Protein AF-A0A2V9BT88-F1 (afdb_monomer)

Mean predicted aligned error: 8.94 Å

Nearest PDB structures (foldseek):
  1gq9-assembly1_B  TM=9.069E-01  e=1.037E-22  Escherichia coli
  3k8e-assembly2_A  TM=8.959E-01  e=3.268E-21  Escherichia coli K-12
  3k8e-assembly1_D  TM=8.978E-01  e=1.893E-20  Escherichia coli K-12
  1vh1-assembly1_C  TM=8.653E-01  e=1.701E-19  Escherichia coli
  1ezi-assembly1_A  TM=5.666E-01  e=3.357E-06  Neisseria meningitidis

Radius of gyration: 17.95 Å; Cα contacts (8 Å, |Δi|>4): 328; chains: 1; bounding box: 45×37×47 Å

Structure (mmCIF, N/CA/C/O backbone):
data_AF-A0A2V9BT88-F1
#
_entry.id   AF-A0A2V9BT88-F1
#
loop_
_atom_site.group_PDB
_atom_site.id
_atom_site.type_symbol
_atom_site.label_atom_id
_atom_site.label_alt_id
_atom_site.label_comp_id
_atom_site.label_asym_id
_atom_site.label_entity_id
_atom_site.label_seq_id
_atom_site.pdbx_PDB_ins_code
_atom_site.Cartn_x
_atom_site.Cartn_y
_atom_site.Cartn_z
_atom_site.occupancy
_atom_site.B_iso_or_equiv
_atom_site.auth_seq_id
_atom_site.auth_comp_id
_atom_site.auth_asym_id
_atom_site.auth_atom_id
_atom_site.pdbx_PDB_model_num
ATOM 1 N N . MET A 1 1 ? -20.953 12.739 -2.754 1.00 62.66 1 MET A N 1
ATOM 2 C CA . MET A 1 1 ? -20.296 11.411 -2.709 1.00 62.66 1 MET A CA 1
ATOM 3 C C . MET A 1 1 ? -19.848 11.142 -1.277 1.00 62.66 1 MET A C 1
ATOM 5 O O . MET A 1 1 ? -19.347 12.076 -0.665 1.00 62.66 1 MET A O 1
ATOM 9 N N . LYS A 1 2 ? -20.073 9.941 -0.720 1.00 80.31 2 LYS A N 1
ATOM 10 C CA . LYS A 1 2 ? -19.556 9.558 0.609 1.00 80.31 2 LYS A CA 1
ATOM 11 C C . LYS A 1 2 ? -18.249 8.781 0.428 1.00 80.31 2 LYS A C 1
ATOM 13 O O . LYS A 1 2 ? -18.265 7.753 -0.237 1.00 80.31 2 LYS A O 1
ATOM 18 N N . VAL A 1 3 ? -17.155 9.255 1.015 1.00 80.62 3 VAL A N 1
ATOM 19 C CA . VAL A 1 3 ? -15.835 8.608 0.993 1.00 80.62 3 VAL A CA 1
ATOM 20 C C . VAL A 1 3 ? -15.530 8.054 2.381 1.00 80.62 3 VAL A C 1
ATOM 22 O O . VAL A 1 3 ? -15.622 8.771 3.381 1.00 80.62 3 VAL A O 1
ATOM 25 N N . VAL A 1 4 ? -15.165 6.776 2.445 1.00 85.25 4 VAL A N 1
ATOM 26 C CA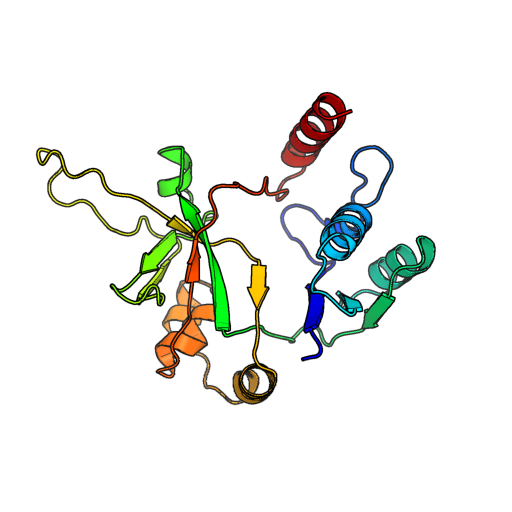 . VAL A 1 4 ? -14.770 6.093 3.681 1.00 85.25 4 VAL A CA 1
ATOM 27 C C . VAL A 1 4 ? -13.322 5.647 3.540 1.00 85.25 4 VAL A C 1
ATOM 29 O O . VAL A 1 4 ? -12.981 4.979 2.570 1.00 85.25 4 VAL A O 1
ATOM 32 N N . VAL A 1 5 ? -12.479 6.002 4.507 1.00 84.88 5 VAL A N 1
ATOM 33 C CA . VAL A 1 5 ? -11.114 5.479 4.607 1.00 84.88 5 VAL A CA 1
ATOM 34 C C . VAL A 1 5 ? -11.149 4.246 5.494 1.00 84.88 5 VAL A C 1
ATOM 36 O O . VAL A 1 5 ? -11.564 4.320 6.651 1.00 84.88 5 VAL A O 1
ATOM 39 N N . VAL A 1 6 ? -10.710 3.116 4.952 1.00 84.38 6 VAL A N 1
ATOM 40 C CA . VAL A 1 6 ? -10.548 1.871 5.702 1.00 84.38 6 VAL A CA 1
ATOM 41 C C . VAL A 1 6 ? -9.058 1.653 5.935 1.00 84.38 6 VAL A C 1
ATOM 43 O O . VAL A 1 6 ? -8.289 1.605 4.980 1.00 84.38 6 VAL A O 1
ATOM 46 N N . ILE A 1 7 ? -8.648 1.541 7.196 1.00 85.38 7 ILE A N 1
ATOM 47 C CA . ILE A 1 7 ? -7.265 1.259 7.590 1.00 85.38 7 ILE A CA 1
ATOM 48 C C . ILE A 1 7 ? -7.186 -0.227 7.957 1.00 85.38 7 ILE A C 1
ATOM 50 O O . ILE A 1 7 ? -7.638 -0.594 9.044 1.00 85.38 7 ILE A O 1
ATOM 54 N N . PRO A 1 8 ? -6.657 -1.100 7.086 1.00 82.88 8 PRO A N 1
ATOM 55 C CA . PRO A 1 8 ? -6.451 -2.494 7.443 1.00 82.88 8 PRO A CA 1
ATOM 56 C C . PRO A 1 8 ? -5.314 -2.611 8.466 1.00 82.88 8 PRO A C 1
ATOM 58 O O . PRO A 1 8 ? -4.238 -2.041 8.288 1.00 82.88 8 PRO A O 1
ATOM 61 N N . ALA A 1 9 ? -5.538 -3.371 9.533 1.00 83.25 9 ALA A N 1
ATOM 62 C CA . ALA A 1 9 ? -4.550 -3.635 10.568 1.00 83.25 9 ALA A CA 1
ATOM 63 C C . ALA A 1 9 ? -4.624 -5.107 10.984 1.00 83.25 9 ALA A C 1
ATOM 65 O O . ALA A 1 9 ? -5.583 -5.525 11.624 1.00 83.25 9 ALA A O 1
ATOM 66 N N . ARG A 1 10 ? -3.608 -5.897 10.630 1.00 79.31 10 ARG A N 1
ATOM 67 C CA . ARG A 1 10 ? -3.483 -7.300 11.053 1.00 79.31 10 ARG A CA 1
ATOM 68 C C . ARG A 1 10 ? -2.457 -7.409 12.174 1.00 79.31 10 ARG A C 1
ATOM 70 O O . ARG A 1 10 ? -1.431 -6.726 12.139 1.00 79.31 10 ARG A O 1
ATOM 77 N N . TYR A 1 11 ? -2.721 -8.258 13.164 1.00 79.88 11 TYR A N 1
ATOM 78 C CA . TYR A 1 11 ? -1.777 -8.483 14.267 1.00 79.88 11 TYR A CA 1
ATOM 79 C C . TYR A 1 11 ? -0.596 -9.365 13.845 1.00 79.88 11 TYR A C 1
ATOM 81 O O . TYR A 1 11 ? 0.544 -9.143 14.266 1.00 79.88 11 TYR A O 1
ATOM 89 N N . ALA A 1 12 ? -0.875 -10.363 13.000 1.00 69.12 12 ALA A N 1
ATOM 90 C CA . ALA A 1 12 ? 0.109 -11.306 12.495 1.00 69.12 12 ALA A CA 1
ATOM 91 C C . ALA A 1 12 ? 1.094 -10.597 11.553 1.00 69.12 12 ALA A C 1
ATOM 93 O O . ALA A 1 12 ? 0.780 -10.269 10.411 1.00 69.12 12 ALA A O 1
ATOM 94 N N . SER A 1 13 ? 2.300 -10.361 12.054 1.00 64.75 13 SER A N 1
ATOM 95 C CA . SER A 1 13 ? 3.442 -9.853 11.303 1.00 64.75 13 SER A CA 1
ATOM 96 C C . SER A 1 13 ? 4.649 -10.687 11.710 1.00 64.75 13 SER A C 1
ATOM 98 O O . SER A 1 13 ? 4.962 -10.786 12.894 1.00 64.75 13 SER A O 1
ATOM 100 N N . THR A 1 14 ? 5.295 -11.325 10.735 1.00 62.97 14 THR A N 1
ATOM 101 C CA . THR A 1 14 ? 6.433 -12.227 10.970 1.00 62.97 14 THR A CA 1
ATOM 102 C C . THR A 1 14 ? 7.703 -11.473 11.354 1.00 62.97 14 THR A C 1
ATOM 104 O O . THR A 1 14 ? 8.506 -11.988 12.123 1.00 62.97 14 THR A O 1
ATOM 107 N N . ARG A 1 15 ? 7.872 -10.247 10.843 1.00 73.19 15 ARG A N 1
ATOM 108 C CA . ARG A 1 15 ? 9.068 -9.411 11.049 1.00 73.19 15 ARG A CA 1
ATOM 109 C C . ARG A 1 15 ? 8.949 -8.441 12.224 1.00 73.19 15 ARG A C 1
ATOM 111 O O . ARG A 1 15 ? 9.955 -8.077 12.819 1.00 73.19 15 ARG A O 1
ATOM 118 N N . LEU A 1 16 ? 7.723 -8.049 12.575 1.00 74.06 16 LEU A N 1
ATOM 119 C CA . LEU A 1 16 ? 7.438 -7.186 13.724 1.00 74.06 16 LEU A CA 1
ATOM 120 C C . LEU A 1 16 ? 6.073 -7.558 14.330 1.00 74.06 16 LEU A C 1
ATOM 122 O O . LEU A 1 16 ? 5.058 -6.972 13.936 1.00 74.06 16 LEU A O 1
ATOM 126 N N . PRO A 1 17 ? 6.012 -8.556 15.231 1.00 77.50 17 PRO A N 1
ATOM 127 C CA . PRO A 1 17 ? 4.762 -9.022 15.829 1.00 77.50 17 PRO A CA 1
ATOM 128 C C . PRO A 1 17 ? 3.996 -7.893 16.520 1.00 77.50 17 PRO A C 1
ATOM 130 O O . PRO A 1 17 ? 4.575 -7.097 17.255 1.00 77.50 17 PRO A O 1
ATOM 133 N N . GLY A 1 18 ? 2.685 -7.798 16.277 1.00 82.69 18 GLY A N 1
ATOM 134 C CA . GLY A 1 18 ? 1.868 -6.746 16.882 1.00 82.69 18 GLY A CA 1
ATOM 135 C C . GLY A 1 18 ? 2.208 -5.329 16.405 1.00 82.69 18 GLY A C 1
ATOM 136 O O . GLY A 1 18 ? 1.828 -4.375 17.078 1.00 82.69 18 GLY A O 1
ATOM 137 N N . LYS A 1 19 ? 2.869 -5.175 15.244 1.00 83.75 19 LYS A N 1
ATOM 138 C CA . LYS A 1 19 ? 3.235 -3.892 14.605 1.00 83.75 19 LYS A CA 1
ATOM 139 C C . LYS A 1 19 ? 2.206 -2.759 14.783 1.00 83.75 19 LYS A C 1
ATOM 141 O O . LYS A 1 19 ? 2.622 -1.674 15.184 1.00 83.75 19 LYS A O 1
ATOM 146 N N . PRO A 1 20 ? 0.885 -2.953 14.565 1.00 86.00 20 PRO A N 1
ATOM 147 C CA . PRO A 1 20 ? -0.094 -1.875 14.755 1.00 86.00 20 PRO A CA 1
ATOM 148 C C . PRO A 1 20 ? -0.145 -1.295 16.179 1.00 86.00 20 PRO A C 1
ATOM 150 O O . PRO A 1 20 ? -0.519 -0.136 16.357 1.00 86.00 20 PRO A O 1
ATOM 153 N N . LEU A 1 21 ? 0.221 -2.090 17.185 1.00 90.69 21 LEU A N 1
ATOM 154 C CA . LEU A 1 21 ? 0.216 -1.729 18.603 1.00 90.69 21 LEU A CA 1
ATOM 155 C C . LEU A 1 21 ? 1.578 -1.248 19.114 1.00 90.69 21 LEU A C 1
ATOM 157 O O . LEU A 1 21 ? 1.657 -0.794 20.252 1.00 90.69 21 LEU A O 1
ATOM 161 N N . VAL A 1 22 ? 2.634 -1.325 18.299 1.00 89.44 22 VAL A N 1
ATOM 162 C CA . VAL A 1 22 ? 3.955 -0.803 18.668 1.00 89.44 22 VAL A CA 1
ATOM 163 C C . VAL A 1 22 ? 3.841 0.694 18.936 1.00 89.44 22 VAL A C 1
ATOM 165 O O . VAL A 1 22 ? 3.293 1.443 18.121 1.00 89.44 22 VAL A O 1
ATOM 168 N N . CYS A 1 23 ? 4.341 1.125 20.090 1.00 87.69 23 CYS A N 1
ATOM 169 C CA . CYS A 1 23 ? 4.394 2.534 20.443 1.00 87.69 23 CYS A CA 1
ATOM 170 C C . CYS A 1 23 ? 5.432 3.249 19.578 1.00 87.69 23 CYS A C 1
ATOM 172 O O . CYS A 1 23 ? 6.569 2.810 19.468 1.00 87.69 23 CYS A O 1
ATOM 174 N N . LEU A 1 24 ? 5.020 4.367 18.994 1.00 81.44 24 LEU A N 1
ATOM 175 C CA . LEU A 1 24 ? 5.875 5.327 18.315 1.00 81.44 24 LEU A CA 1
ATOM 176 C C . LEU A 1 24 ? 5.720 6.651 19.057 1.00 81.44 24 LEU A C 1
ATOM 178 O O . LEU A 1 24 ? 4.632 7.237 19.013 1.00 81.44 24 LEU A O 1
ATOM 182 N N . ALA A 1 25 ? 6.754 7.112 19.759 1.00 84.12 25 ALA A N 1
ATOM 183 C CA . ALA A 1 25 ? 6.749 8.359 20.528 1.00 84.12 25 ALA A CA 1
ATOM 184 C C . ALA A 1 25 ? 5.473 8.525 21.391 1.00 84.12 25 ALA A C 1
ATOM 186 O O . ALA A 1 25 ? 4.704 9.476 21.233 1.00 84.12 25 ALA A O 1
ATOM 187 N N . GLY A 1 26 ? 5.178 7.525 22.228 1.00 86.25 26 GLY A N 1
ATOM 188 C CA . GLY A 1 26 ? 4.072 7.554 23.197 1.00 86.25 26 GLY A CA 1
ATOM 189 C C . GLY A 1 26 ? 2.664 7.249 22.661 1.00 86.25 26 GLY A C 1
ATOM 190 O O . GLY A 1 26 ? 1.725 7.216 23.451 1.00 86.25 26 GLY A O 1
ATOM 191 N N . LYS A 1 27 ? 2.488 6.992 21.356 1.00 91.25 27 LYS A N 1
ATOM 192 C CA . LYS A 1 27 ? 1.200 6.564 20.772 1.00 91.25 27 LYS A CA 1
ATOM 193 C C . LYS A 1 27 ? 1.351 5.251 20.003 1.00 91.25 27 LYS A C 1
ATOM 195 O O . LYS A 1 27 ? 2.341 5.118 19.283 1.00 91.25 27 LYS A O 1
ATOM 200 N N . PRO A 1 28 ? 0.380 4.320 20.052 1.00 92.81 28 PRO A N 1
ATOM 201 C CA . PRO A 1 28 ? 0.372 3.162 19.164 1.00 92.81 28 PRO A CA 1
ATOM 202 C C . PRO A 1 28 ? 0.442 3.588 17.693 1.00 92.81 28 PRO A C 1
ATOM 204 O O . PRO A 1 28 ? -0.191 4.570 17.291 1.00 92.81 28 PRO A O 1
ATOM 207 N N . MET A 1 29 ? 1.167 2.834 16.866 1.00 89.88 29 MET A N 1
ATOM 208 C CA . MET A 1 29 ? 1.302 3.103 15.432 1.00 89.88 29 MET A CA 1
ATOM 209 C C . MET A 1 29 ? -0.062 3.297 14.757 1.00 89.88 29 MET A C 1
ATOM 211 O O . MET A 1 29 ? -0.250 4.259 14.010 1.00 89.88 29 MET A O 1
ATOM 215 N N . ILE A 1 30 ? -1.041 2.440 15.069 1.00 90.50 30 ILE A N 1
ATOM 216 C CA . ILE A 1 30 ? -2.389 2.520 14.496 1.00 90.50 30 ILE A CA 1
ATOM 217 C C . ILE A 1 30 ? -3.106 3.832 14.836 1.00 90.50 30 ILE A C 1
ATOM 219 O O . ILE A 1 30 ? -3.835 4.359 13.996 1.00 90.50 30 ILE A O 1
ATOM 223 N N . GLN A 1 31 ? -2.850 4.413 16.014 1.00 94.12 31 GLN A N 1
ATOM 224 C CA . GLN A 1 31 ? -3.402 5.715 16.389 1.00 94.12 31 GLN A CA 1
ATOM 225 C C . GLN A 1 31 ? -2.852 6.817 15.485 1.00 94.12 31 GLN A C 1
ATOM 227 O O . GLN A 1 31 ? -3.613 7.644 14.987 1.00 94.12 31 GLN A O 1
ATOM 232 N N . ARG A 1 32 ? -1.543 6.811 15.211 1.00 91.00 32 ARG A N 1
ATOM 233 C CA . ARG A 1 32 ? -0.922 7.811 14.328 1.00 91.00 32 ARG A CA 1
ATOM 234 C C . ARG A 1 32 ? -1.469 7.727 12.906 1.00 91.00 32 ARG A C 1
ATOM 236 O O . ARG A 1 32 ? -1.746 8.762 12.303 1.00 91.00 32 ARG A O 1
ATOM 243 N N . VAL A 1 33 ? -1.657 6.513 12.385 1.00 88.75 33 VAL A N 1
ATOM 244 C CA . VAL A 1 33 ? -2.265 6.299 11.061 1.00 88.75 33 VAL A CA 1
ATOM 245 C C . VAL A 1 33 ? -3.710 6.805 11.047 1.00 88.75 33 VAL A C 1
ATOM 247 O O . VAL A 1 33 ? -4.094 7.524 10.126 1.00 88.75 33 VAL A O 1
ATOM 250 N N . TYR A 1 34 ? -4.490 6.501 12.088 1.00 91.56 34 TYR A N 1
ATOM 251 C CA . TYR A 1 34 ? -5.873 6.958 12.221 1.00 91.56 34 TYR A CA 1
ATOM 252 C C . TYR A 1 34 ? -5.985 8.488 12.277 1.00 91.56 34 TYR A C 1
ATOM 254 O O . TYR A 1 34 ? -6.761 9.082 11.526 1.00 91.56 34 TYR A O 1
ATOM 262 N N . GLU A 1 35 ? -5.179 9.141 13.118 1.00 91.56 35 GLU A N 1
ATOM 263 C CA . GLU A 1 35 ? -5.138 10.603 13.244 1.00 91.56 35 GLU A CA 1
ATOM 264 C C . GLU A 1 35 ? -4.758 11.265 11.914 1.00 91.56 35 GLU A C 1
ATOM 266 O O . GLU A 1 35 ? -5.396 12.233 11.505 1.00 91.56 35 GLU A O 1
ATOM 271 N N . ARG A 1 36 ? -3.780 10.712 11.183 1.00 88.56 36 ARG A N 1
ATOM 272 C CA . ARG A 1 36 ? -3.394 11.222 9.857 1.00 88.56 36 ARG A CA 1
ATOM 273 C C . ARG A 1 36 ? -4.494 11.035 8.817 1.00 88.56 36 ARG A C 1
ATOM 275 O O . ARG A 1 36 ? -4.770 11.971 8.073 1.00 88.56 36 ARG A O 1
ATOM 282 N N . ALA A 1 37 ? -5.159 9.882 8.792 1.00 87.38 37 ALA A N 1
ATOM 283 C CA . ALA A 1 37 ? -6.290 9.640 7.897 1.00 87.38 37 ALA A CA 1
ATOM 284 C C . ALA A 1 37 ? -7.456 10.609 8.160 1.00 87.38 37 ALA A C 1
ATOM 286 O O . ALA A 1 37 ? -8.109 11.059 7.221 1.00 87.38 37 ALA A O 1
ATOM 287 N N . LYS A 1 38 ? -7.688 10.991 9.423 1.00 89.81 38 LYS A N 1
ATOM 288 C CA . LYS A 1 38 ? -8.714 11.973 9.811 1.00 89.81 38 LYS A CA 1
ATOM 289 C C . LYS A 1 38 ? -8.442 13.395 9.313 1.00 89.81 38 LYS A C 1
ATOM 291 O O . LYS A 1 38 ? -9.391 14.171 9.241 1.00 89.81 38 LYS A O 1
ATOM 296 N N . LEU A 1 39 ? -7.203 13.730 8.945 1.00 88.50 39 LEU A N 1
ATOM 297 C CA . LEU A 1 39 ? -6.869 15.027 8.340 1.00 88.50 39 LEU A CA 1
ATOM 298 C C . LEU A 1 39 ? -7.303 15.128 6.869 1.00 88.50 39 LEU A C 1
ATOM 300 O O . LEU A 1 39 ? -7.301 16.222 6.305 1.00 88.50 39 LEU A O 1
ATOM 304 N N . ALA A 1 40 ? -7.676 14.015 6.227 1.00 85.69 40 ALA A N 1
ATOM 305 C CA . ALA A 1 40 ? -8.146 14.030 4.849 1.00 85.69 40 ALA A CA 1
ATOM 306 C C . ALA A 1 40 ? -9.505 14.746 4.750 1.00 85.69 40 ALA A C 1
ATOM 308 O O . ALA A 1 40 ? -10.540 14.203 5.129 1.00 85.69 40 ALA A O 1
ATOM 309 N N . THR A 1 41 ? -9.515 15.948 4.171 1.00 83.88 41 THR A N 1
ATOM 310 C CA . THR A 1 41 ? -10.700 16.830 4.094 1.00 83.88 41 THR A CA 1
ATOM 311 C C . THR A 1 41 ? -11.882 16.231 3.330 1.00 83.88 41 THR A C 1
ATOM 313 O O . THR A 1 41 ? -13.023 16.636 3.533 1.00 83.88 41 THR A O 1
ATOM 316 N N . ARG A 1 42 ? -11.626 15.254 2.454 1.00 84.94 42 ARG A N 1
ATOM 317 C CA . ARG A 1 42 ? -12.652 14.563 1.661 1.00 84.94 42 ARG A CA 1
ATOM 318 C C . ARG A 1 42 ? -13.179 13.284 2.314 1.00 84.94 42 ARG A C 1
ATOM 320 O O . ARG A 1 42 ? -14.157 12.735 1.818 1.00 84.94 42 ARG A O 1
ATOM 327 N N . ALA A 1 43 ? -12.558 12.796 3.390 1.00 84.00 43 ALA A N 1
ATOM 328 C CA . ALA A 1 43 ? -12.995 11.585 4.075 1.00 84.00 43 ALA A CA 1
ATOM 329 C C . ALA A 1 43 ? -14.165 11.894 5.018 1.00 84.00 43 ALA A C 1
ATOM 331 O O . ALA A 1 43 ? -14.039 12.674 5.958 1.00 84.00 43 ALA A O 1
ATOM 332 N N . ASN A 1 44 ? -15.310 11.243 4.809 1.00 89.19 44 ASN A N 1
ATOM 333 C CA . ASN A 1 44 ? -16.471 11.400 5.690 1.00 89.19 44 ASN A CA 1
ATOM 334 C C . ASN A 1 44 ? -16.377 10.511 6.935 1.00 89.19 44 ASN A C 1
ATOM 336 O O . ASN A 1 44 ? -17.001 10.798 7.953 1.00 89.19 44 ASN A O 1
ATOM 340 N N . ARG A 1 45 ? -15.632 9.407 6.842 1.00 90.06 45 ARG A N 1
ATOM 341 C CA . ARG A 1 45 ? -15.492 8.406 7.901 1.00 90.06 45 ARG A CA 1
ATOM 342 C C . ARG A 1 45 ? -14.150 7.701 7.766 1.00 90.06 45 ARG A C 1
ATOM 344 O O . ARG A 1 45 ? -13.707 7.438 6.651 1.00 90.06 45 ARG A O 1
ATOM 351 N N . VAL A 1 46 ? -13.534 7.388 8.899 1.00 90.88 46 VAL A N 1
ATOM 352 C CA . VAL A 1 46 ? -12.305 6.595 8.987 1.00 90.88 46 VAL A CA 1
ATOM 353 C C . VAL A 1 46 ? -12.611 5.410 9.887 1.00 90.88 46 VAL A C 1
ATOM 355 O O . VAL A 1 46 ? -13.147 5.606 10.973 1.00 90.88 46 VAL A O 1
ATOM 358 N N . VAL A 1 47 ? -12.309 4.198 9.435 1.00 91.50 47 VAL A N 1
ATOM 359 C CA . VAL A 1 47 ? -12.544 2.966 10.191 1.00 91.50 47 VAL A CA 1
ATOM 360 C C . VAL A 1 47 ? -11.322 2.062 10.106 1.00 91.50 47 VAL A C 1
ATOM 362 O O . VAL A 1 47 ? -10.764 1.867 9.030 1.00 91.50 47 VAL A O 1
ATOM 365 N N . VAL A 1 48 ? -10.903 1.497 11.234 1.00 89.31 48 VAL A N 1
ATOM 366 C CA . VAL A 1 48 ? -9.881 0.447 11.272 1.00 89.31 48 VAL A CA 1
ATOM 367 C C . VAL A 1 48 ? -10.554 -0.906 11.061 1.00 89.31 48 VAL A C 1
ATOM 369 O O . VAL A 1 48 ? -11.484 -1.262 11.782 1.00 89.31 48 VAL A O 1
ATOM 372 N N . ALA A 1 49 ? -10.087 -1.657 10.073 1.00 87.00 49 ALA A N 1
ATOM 373 C CA . ALA A 1 49 ? -10.502 -3.025 9.790 1.00 87.00 49 ALA A CA 1
ATOM 374 C C . ALA A 1 49 ? -9.431 -3.983 10.322 1.00 87.00 49 ALA A C 1
ATOM 376 O O . ALA A 1 49 ? -8.283 -3.916 9.885 1.00 87.00 49 ALA A O 1
ATOM 377 N N . THR A 1 50 ? -9.775 -4.843 11.278 1.00 85.12 50 THR A N 1
ATOM 378 C CA . THR A 1 50 ? -8.803 -5.741 11.919 1.00 85.12 50 THR A CA 1
ATOM 379 C C . THR A 1 50 ? -9.402 -7.101 12.236 1.00 85.12 50 THR A C 1
ATOM 381 O O . THR A 1 50 ? -10.597 -7.212 12.480 1.00 85.12 50 THR A O 1
ATOM 384 N N . ASP A 1 51 ? -8.576 -8.138 12.242 1.00 80.81 51 ASP A N 1
ATOM 385 C CA . ASP A 1 51 ? -8.928 -9.489 12.680 1.00 80.81 51 ASP A CA 1
ATOM 386 C C . ASP A 1 51 ? -8.587 -9.754 14.160 1.00 80.81 51 ASP A C 1
ATOM 388 O O . ASP A 1 51 ? -8.803 -10.864 14.641 1.00 80.81 51 ASP A O 1
ATOM 392 N N . ASP A 1 52 ? -8.098 -8.749 14.900 1.00 88.75 52 ASP A N 1
ATOM 393 C CA . ASP A 1 52 ? -7.608 -8.907 16.273 1.00 88.75 52 ASP A CA 1
ATOM 394 C C . ASP A 1 52 ? -8.288 -7.956 17.274 1.00 88.75 52 ASP A C 1
ATOM 396 O O . ASP A 1 52 ? -8.259 -6.727 17.141 1.00 88.75 52 ASP A O 1
ATOM 400 N N . GLU A 1 53 ? -8.852 -8.520 18.346 1.00 91.12 53 GLU A N 1
ATOM 401 C CA . GLU A 1 53 ? -9.552 -7.753 19.383 1.00 91.12 53 GLU A CA 1
ATOM 402 C C . GLU A 1 53 ? -8.662 -6.743 20.116 1.00 91.12 53 GLU A C 1
ATOM 404 O O . GLU A 1 53 ? -9.154 -5.718 20.592 1.00 91.12 53 GLU A O 1
ATOM 409 N N . ARG A 1 54 ? -7.352 -6.995 20.231 1.00 93.81 54 ARG A N 1
ATOM 410 C CA . ARG A 1 54 ? -6.428 -6.072 20.909 1.00 93.81 54 ARG A CA 1
ATOM 411 C C . ARG A 1 54 ? -6.298 -4.774 20.123 1.00 93.81 54 ARG A C 1
ATOM 413 O O . ARG A 1 54 ? -6.251 -3.702 20.722 1.00 93.81 54 ARG A O 1
ATOM 420 N N . ILE A 1 55 ? -6.305 -4.863 18.791 1.00 91.88 55 ILE A N 1
ATOM 421 C CA . ILE A 1 55 ? -6.305 -3.695 17.905 1.00 91.88 55 ILE A CA 1
ATOM 422 C C . ILE A 1 55 ? -7.633 -2.945 18.030 1.00 91.88 55 ILE A C 1
ATOM 424 O O . ILE A 1 55 ? -7.614 -1.723 18.165 1.00 91.88 55 ILE A O 1
ATOM 428 N N . VAL A 1 56 ? -8.773 -3.645 18.082 1.00 92.38 56 VAL A N 1
ATOM 429 C CA . VAL A 1 56 ? -10.081 -3.005 18.322 1.00 92.38 56 VAL A CA 1
ATOM 430 C C . VAL A 1 56 ? -10.081 -2.216 19.630 1.00 92.38 56 VAL A C 1
ATOM 432 O O . VAL A 1 56 ? -10.434 -1.036 19.626 1.00 92.38 56 VAL A O 1
ATOM 435 N N . LYS A 1 57 ? -9.642 -2.837 20.731 1.00 95.19 57 LYS A N 1
ATOM 436 C CA . LYS A 1 57 ? -9.583 -2.201 22.056 1.00 95.19 57 LYS A CA 1
ATOM 437 C C . LYS A 1 57 ? -8.672 -0.975 22.054 1.00 95.19 57 LYS A C 1
ATOM 439 O O . LYS A 1 57 ? -9.064 0.067 22.571 1.00 95.19 57 LYS A O 1
ATOM 444 N N . ALA A 1 58 ? -7.496 -1.068 21.431 1.00 95.00 58 ALA A N 1
ATOM 445 C CA . ALA A 1 58 ? -6.582 0.065 21.310 1.00 95.00 58 ALA A CA 1
ATOM 446 C C . ALA A 1 58 ? -7.210 1.227 20.524 1.00 95.00 58 ALA A C 1
ATOM 448 O O . ALA A 1 58 ? -7.127 2.373 20.959 1.00 95.00 58 ALA A O 1
ATOM 449 N N . VAL A 1 59 ? -7.880 0.930 19.403 1.00 95.31 59 VAL A N 1
ATOM 450 C CA . VAL A 1 59 ? -8.539 1.944 18.567 1.00 95.31 59 VAL A CA 1
ATOM 451 C C . VAL A 1 59 ? -9.688 2.630 19.297 1.00 95.31 59 VAL A C 1
ATOM 453 O O . VAL A 1 59 ? -9.774 3.857 19.302 1.00 95.31 59 VAL A O 1
ATOM 456 N N . GLN A 1 60 ? -10.532 1.855 19.973 1.00 94.88 60 GLN A N 1
ATOM 457 C CA . GLN A 1 60 ? -11.619 2.393 20.790 1.00 94.88 60 GLN A CA 1
ATOM 458 C C . GLN A 1 60 ? -11.096 3.212 21.977 1.00 94.88 60 GLN A C 1
ATOM 460 O O . GLN A 1 60 ? -11.696 4.228 22.319 1.00 94.88 60 GLN A O 1
ATOM 465 N N . GLY A 1 61 ? -9.957 2.823 22.558 1.00 95.62 61 GLY A N 1
ATOM 466 C CA . GLY A 1 61 ? -9.325 3.522 23.679 1.00 95.62 61 GLY A CA 1
ATOM 467 C C . GLY A 1 61 ? -8.935 4.972 23.375 1.00 95.62 61 GLY A C 1
ATOM 468 O O . GLY A 1 61 ? -8.990 5.806 24.273 1.00 95.62 61 GLY A O 1
ATOM 469 N N . PHE A 1 62 ? -8.612 5.303 22.119 1.00 94.75 62 PHE A N 1
ATOM 470 C CA . PHE A 1 62 ? -8.380 6.690 21.686 1.00 94.75 62 PHE A CA 1
ATOM 471 C C . PHE A 1 62 ? -9.597 7.340 20.996 1.00 94.75 62 PHE A C 1
ATOM 473 O O . PHE A 1 62 ? -9.470 8.408 20.397 1.00 94.75 62 PHE A O 1
ATOM 480 N N . GLY A 1 63 ? -10.778 6.712 21.056 1.00 94.81 63 GLY A N 1
ATOM 481 C CA . GLY A 1 63 ? -12.016 7.217 20.448 1.00 94.81 63 GLY A CA 1
ATOM 482 C C . GLY A 1 63 ? -12.136 6.980 18.936 1.00 94.81 63 GLY A C 1
ATOM 483 O O . GLY A 1 63 ? -12.960 7.611 18.272 1.00 94.81 63 GLY A O 1
ATOM 484 N N . GLY A 1 64 ? -11.310 6.099 18.365 1.00 93.50 64 GLY A N 1
ATOM 485 C CA . GLY A 1 64 ? -11.382 5.713 16.960 1.00 93.50 64 GLY A CA 1
ATOM 486 C C . GLY A 1 64 ? -12.464 4.668 16.674 1.00 93.50 64 GLY A C 1
ATOM 487 O O . GLY A 1 64 ? -12.884 3.912 17.550 1.00 93.50 64 GLY A O 1
ATOM 488 N N . GLU A 1 65 ? -12.899 4.581 15.416 1.00 94.81 65 GLU A N 1
ATOM 489 C CA . GLU A 1 65 ? -13.804 3.521 14.974 1.00 94.81 65 GLU A CA 1
ATOM 490 C C . GLU A 1 65 ? -13.015 2.298 14.487 1.00 94.81 65 GLU A C 1
ATOM 492 O O . GLU A 1 65 ? -12.191 2.407 13.580 1.00 94.81 65 GLU A O 1
ATOM 497 N N . ALA A 1 66 ? -13.313 1.119 15.040 1.00 91.06 66 ALA A N 1
ATOM 498 C CA . ALA A 1 66 ? -12.792 -0.163 14.569 1.00 91.06 66 ALA A CA 1
ATOM 499 C C . ALA A 1 66 ? -13.912 -1.183 14.324 1.00 91.06 66 ALA A C 1
ATOM 501 O O . ALA A 1 66 ? -14.959 -1.174 14.988 1.00 91.06 66 ALA A O 1
ATOM 502 N N . ARG A 1 67 ? -13.687 -2.072 13.355 1.00 89.00 67 ARG A N 1
ATOM 503 C CA . ARG A 1 67 ? -14.574 -3.183 13.002 1.00 89.00 67 ARG A CA 1
ATOM 504 C C . ARG A 1 67 ? -13.763 -4.462 12.842 1.00 89.00 67 ARG A C 1
ATOM 506 O O . ARG A 1 67 ? -12.721 -4.456 12.187 1.00 89.00 67 ARG A O 1
ATOM 513 N N . MET A 1 68 ? -14.286 -5.543 13.420 1.00 84.56 68 MET A N 1
ATOM 514 C CA . MET A 1 68 ? -13.752 -6.880 13.198 1.00 84.56 68 MET A CA 1
ATOM 515 C C . MET A 1 68 ? -13.987 -7.281 11.743 1.00 84.56 68 MET A C 1
ATOM 517 O O . MET A 1 68 ? -15.107 -7.192 11.236 1.00 84.56 68 MET A O 1
ATOM 521 N N . THR A 1 69 ? -12.934 -7.729 11.081 1.00 70.25 69 THR A N 1
ATOM 522 C CA . THR A 1 69 ? -12.967 -8.289 9.735 1.00 70.25 69 THR A CA 1
ATOM 523 C C . THR A 1 69 ? -12.554 -9.746 9.783 1.00 70.25 69 THR A C 1
ATOM 525 O O . THR A 1 69 ? -11.696 -10.127 10.574 1.00 70.25 69 THR A O 1
ATOM 528 N N . ARG A 1 70 ? -13.128 -10.566 8.899 1.00 58.97 70 ARG A N 1
ATOM 529 C CA . ARG A 1 70 ? -12.576 -11.898 8.628 1.00 58.97 70 ARG A CA 1
ATOM 530 C C . ARG A 1 70 ? -11.137 -11.756 8.117 1.00 58.97 70 ARG A C 1
ATOM 532 O O . ARG A 1 70 ? -10.856 -10.804 7.383 1.00 58.97 70 ARG A O 1
ATOM 539 N N . SER A 1 71 ? -10.256 -12.678 8.499 1.00 52.94 71 SER A N 1
ATOM 540 C CA . SER A 1 71 ? -8.818 -12.660 8.183 1.00 52.94 71 SER A CA 1
ATOM 541 C C . SER A 1 71 ? -8.501 -12.750 6.680 1.00 52.94 71 SER A C 1
ATOM 543 O O . SER A 1 71 ? -7.385 -12.444 6.265 1.00 52.94 71 SER A O 1
ATOM 545 N N . ASP A 1 72 ? -9.486 -13.108 5.854 1.00 53.03 72 ASP A N 1
ATOM 546 C CA . ASP A 1 72 ? -9.403 -13.287 4.402 1.00 53.03 72 ASP A CA 1
ATOM 547 C C . ASP A 1 72 ? -9.950 -12.103 3.579 1.00 53.03 72 ASP A C 1
ATOM 549 O O . ASP A 1 72 ? -10.083 -12.215 2.360 1.00 53.03 72 ASP A O 1
ATOM 553 N N . HIS A 1 73 ? -10.235 -10.948 4.196 1.00 47.09 73 HIS A N 1
ATOM 554 C CA . HIS A 1 73 ? -10.607 -9.745 3.439 1.00 47.09 73 HIS A CA 1
ATOM 555 C C . HIS A 1 73 ? -9.442 -9.270 2.550 1.00 47.09 73 HIS A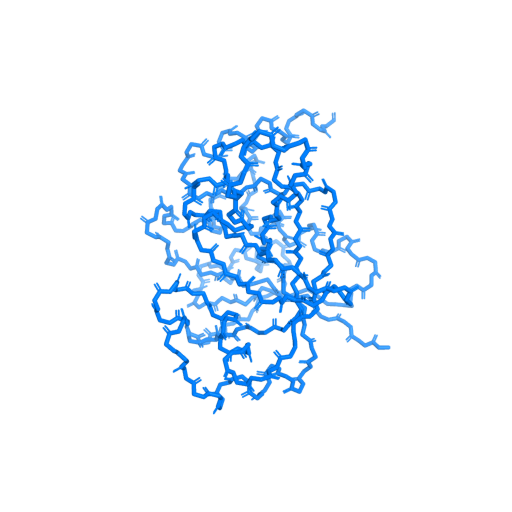 C 1
ATOM 557 O O . HIS A 1 73 ? -8.349 -8.990 3.053 1.00 47.09 73 HIS A O 1
ATOM 563 N N . ARG A 1 74 ? -9.699 -9.141 1.241 1.00 48.91 74 ARG A N 1
ATOM 564 C CA . ARG A 1 74 ? -8.737 -8.736 0.196 1.00 48.91 74 ARG A CA 1
ATOM 565 C C . ARG A 1 74 ? -9.172 -7.447 -0.532 1.00 48.91 74 ARG A C 1
ATOM 567 O O . ARG A 1 74 ? -10.337 -7.060 -0.452 1.00 48.91 74 ARG A O 1
ATOM 574 N N . THR A 1 75 ? -8.238 -6.764 -1.211 1.00 46.28 75 THR A N 1
ATOM 575 C CA . THR A 1 75 ? -8.357 -5.331 -1.595 1.00 46.28 75 THR A CA 1
ATOM 576 C C . THR A 1 75 ? -8.044 -5.001 -3.100 1.00 46.28 75 THR A C 1
ATOM 578 O O . THR A 1 75 ? -6.977 -5.330 -3.607 1.00 46.28 75 THR A O 1
ATOM 581 N N . GLY A 1 76 ? -8.932 -4.296 -3.850 1.00 50.62 76 GLY A N 1
ATOM 582 C CA . GLY A 1 76 ? -8.692 -3.579 -5.154 1.00 50.62 76 GLY A CA 1
ATOM 583 C C . GLY A 1 76 ? -8.482 -2.044 -5.191 1.00 50.62 76 GLY A C 1
ATOM 584 O O . GLY A 1 76 ? -7.817 -1.514 -4.314 1.00 50.62 76 GLY A O 1
ATOM 585 N N . THR A 1 77 ? -8.900 -1.271 -6.205 1.00 58.41 77 THR A N 1
ATOM 586 C CA . THR A 1 77 ? -8.402 -1.309 -7.609 1.00 58.41 77 THR A CA 1
ATOM 587 C C . THR A 1 77 ? -7.553 -0.084 -7.984 1.00 58.41 77 THR A C 1
ATOM 589 O O . THR A 1 77 ? -6.780 -0.180 -8.922 1.00 58.41 77 THR A O 1
ATOM 592 N N . GLU A 1 78 ? -7.615 1.047 -7.274 1.00 61.09 78 GLU A N 1
ATOM 593 C CA . GLU A 1 78 ? -6.678 2.161 -7.489 1.00 61.09 78 GLU A CA 1
ATOM 594 C C . GLU A 1 78 ? -5.491 2.044 -6.534 1.00 61.09 78 GLU A C 1
ATOM 596 O O . GLU A 1 78 ? -5.633 1.537 -5.415 1.00 61.09 78 GLU A O 1
ATOM 601 N N . ARG A 1 79 ? -4.314 2.492 -6.975 1.00 77.81 79 ARG A N 1
ATOM 602 C CA . ARG A 1 79 ? -3.080 2.480 -6.180 1.00 77.81 79 ARG A CA 1
ATOM 603 C C . ARG A 1 79 ? -2.416 3.840 -6.157 1.00 77.81 79 ARG A C 1
ATOM 605 O O . ARG A 1 79 ? -2.681 4.702 -6.991 1.00 77.81 79 ARG A O 1
ATOM 612 N N . VAL A 1 80 ? -1.494 3.995 -5.220 1.00 80.81 80 VAL A N 1
ATOM 613 C CA . VAL A 1 80 ? -0.581 5.131 -5.198 1.00 80.81 80 VAL A CA 1
ATOM 614 C C . VAL A 1 80 ? 0.832 4.641 -5.457 1.00 80.81 80 VAL A C 1
ATOM 616 O O . VAL A 1 80 ? 1.216 3.572 -4.985 1.00 80.81 80 VAL A O 1
ATOM 619 N N . ALA A 1 81 ? 1.612 5.417 -6.200 1.00 83.12 81 ALA A N 1
ATOM 620 C CA . ALA A 1 81 ? 3.030 5.164 -6.376 1.00 83.12 81 ALA A CA 1
ATOM 621 C C . ALA A 1 81 ? 3.859 6.431 -6.156 1.00 83.12 81 ALA A C 1
ATOM 623 O O . ALA A 1 81 ? 3.378 7.548 -6.329 1.00 83.12 81 ALA A O 1
ATOM 624 N N . THR A 1 82 ? 5.116 6.257 -5.770 1.00 87.56 82 THR A N 1
ATOM 625 C CA . THR A 1 82 ? 6.081 7.342 -5.580 1.00 87.56 82 THR A CA 1
ATOM 626 C C . THR A 1 82 ? 7.387 7.004 -6.300 1.00 87.56 82 THR A C 1
ATOM 628 O O . THR A 1 82 ? 7.743 5.824 -6.363 1.00 87.56 82 THR A O 1
ATOM 631 N N . PRO A 1 83 ? 8.109 7.978 -6.882 1.00 89.12 83 PRO A N 1
ATOM 632 C CA . PRO A 1 83 ? 9.417 7.704 -7.458 1.00 89.12 83 PRO A CA 1
ATOM 633 C C . PRO A 1 83 ? 10.395 7.158 -6.414 1.00 89.12 83 PRO A C 1
ATOM 635 O O . PRO A 1 83 ? 10.547 7.717 -5.326 1.00 89.12 83 PRO A O 1
ATOM 638 N N . ILE A 1 84 ? 11.091 6.080 -6.774 1.00 87.81 84 ILE A N 1
ATOM 639 C CA . ILE A 1 84 ? 12.188 5.536 -5.976 1.00 87.81 84 ILE A CA 1
ATOM 640 C C . ILE A 1 84 ? 13.373 6.501 -6.033 1.00 87.81 84 ILE A C 1
ATOM 642 O O . ILE A 1 84 ? 13.757 6.963 -7.106 1.00 87.81 84 ILE A O 1
ATOM 646 N N . LYS A 1 85 ? 13.959 6.798 -4.868 1.00 85.62 85 LYS A N 1
ATOM 647 C CA . LYS A 1 85 ? 15.060 7.767 -4.734 1.00 85.62 85 LYS A CA 1
ATOM 648 C C . LYS A 1 85 ? 16.433 7.119 -4.600 1.00 85.62 85 LYS A C 1
ATOM 650 O O . LYS A 1 85 ? 17.433 7.795 -4.823 1.00 85.62 85 LYS A O 1
ATOM 655 N N . THR A 1 86 ? 16.498 5.839 -4.227 1.00 85.06 86 THR A N 1
ATOM 656 C CA . THR A 1 86 ? 17.767 5.144 -3.990 1.00 85.06 86 THR A CA 1
ATOM 657 C C . THR A 1 86 ? 17.894 3.897 -4.869 1.00 85.06 86 THR A C 1
ATOM 659 O O . THR A 1 86 ? 16.919 3.163 -5.033 1.00 85.06 86 THR A O 1
ATOM 662 N N . PRO A 1 87 ? 19.086 3.600 -5.422 1.00 85.25 87 PRO A N 1
ATOM 663 C CA . PRO A 1 87 ? 19.303 2.364 -6.175 1.00 85.25 87 PRO A CA 1
ATOM 664 C C . PRO A 1 87 ? 19.070 1.088 -5.353 1.00 85.25 87 PRO A C 1
ATOM 666 O O . PRO A 1 87 ? 18.655 0.073 -5.906 1.00 85.25 87 PRO A O 1
ATOM 669 N N . ALA A 1 88 ? 19.306 1.139 -4.037 1.00 87.06 88 ALA A N 1
ATOM 670 C CA . ALA A 1 88 ? 19.074 0.009 -3.139 1.00 87.06 88 ALA A CA 1
ATOM 671 C C . ALA A 1 88 ? 17.594 -0.411 -3.126 1.00 87.06 88 ALA A C 1
ATOM 673 O O . ALA A 1 88 ? 17.291 -1.592 -3.280 1.00 87.06 88 ALA A O 1
ATOM 674 N N . ASP A 1 89 ? 16.678 0.559 -3.055 1.00 87.31 89 ASP A N 1
ATOM 675 C CA . ASP A 1 89 ? 15.233 0.303 -3.063 1.00 87.31 89 ASP A CA 1
ATOM 676 C C . ASP A 1 89 ? 14.743 -0.304 -4.390 1.00 87.31 89 ASP A C 1
ATOM 678 O O . ASP A 1 89 ? 13.749 -1.026 -4.415 1.00 87.31 89 ASP A O 1
ATOM 682 N N . ILE A 1 90 ? 15.428 -0.043 -5.512 1.00 89.94 90 ILE A N 1
ATOM 683 C CA . ILE A 1 90 ? 15.074 -0.640 -6.813 1.00 89.94 90 ILE A CA 1
ATOM 684 C C . ILE A 1 90 ? 15.246 -2.164 -6.750 1.00 89.94 90 ILE A C 1
ATOM 686 O O . ILE A 1 90 ? 14.389 -2.915 -7.229 1.00 89.94 90 ILE A O 1
ATOM 690 N N . MET A 1 91 ? 16.334 -2.613 -6.125 1.00 90.25 91 MET A N 1
ATOM 691 C CA . MET A 1 91 ? 16.707 -4.024 -6.038 1.00 90.25 91 MET A CA 1
ATOM 692 C C . MET A 1 91 ? 16.062 -4.753 -4.854 1.00 90.25 91 MET A C 1
ATOM 694 O O . MET A 1 91 ? 16.046 -5.981 -4.848 1.00 90.25 91 MET A O 1
ATOM 698 N N . ASP A 1 92 ? 15.499 -4.033 -3.881 1.00 90.62 92 ASP A N 1
ATOM 699 C CA . ASP A 1 92 ? 14.843 -4.638 -2.722 1.00 90.62 92 ASP A CA 1
ATOM 700 C C . ASP A 1 92 ? 13.503 -5.308 -3.117 1.00 90.62 92 ASP A C 1
ATOM 702 O O . ASP A 1 92 ? 12.576 -4.621 -3.563 1.00 90.62 92 ASP A O 1
ATOM 706 N N . PRO A 1 93 ? 13.336 -6.635 -2.939 1.00 91.12 93 PRO A N 1
ATOM 707 C CA . PRO A 1 93 ? 12.082 -7.337 -3.235 1.00 91.12 93 PRO A CA 1
ATOM 708 C C . PRO A 1 93 ? 10.930 -6.996 -2.271 1.00 91.12 93 PRO A C 1
ATOM 710 O O . PRO A 1 93 ? 9.777 -7.370 -2.517 1.00 91.12 93 PRO A O 1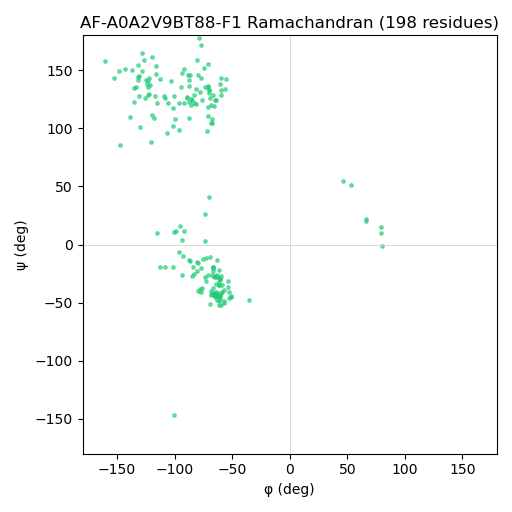
ATOM 713 N N . ASN A 1 94 ? 11.206 -6.306 -1.163 1.00 86.75 94 ASN A N 1
ATOM 714 C CA . ASN A 1 94 ? 10.183 -5.769 -0.265 1.00 86.75 94 ASN A CA 1
ATOM 715 C C . ASN A 1 94 ? 9.584 -4.461 -0.787 1.00 86.75 94 ASN A C 1
ATOM 717 O O . ASN A 1 94 ? 8.450 -4.126 -0.441 1.00 86.75 94 ASN A O 1
ATOM 721 N N . VAL A 1 95 ? 10.311 -3.754 -1.652 1.00 89.69 95 VAL A N 1
ATOM 722 C CA . VAL A 1 95 ? 9.819 -2.579 -2.362 1.00 89.69 95 VAL A CA 1
ATOM 723 C C . VAL A 1 95 ? 9.156 -3.066 -3.643 1.00 89.69 95 VAL A C 1
ATOM 725 O O . VAL A 1 95 ? 9.816 -3.532 -4.568 1.00 89.69 95 VAL A O 1
ATOM 728 N N . VAL A 1 96 ? 7.829 -2.987 -3.705 1.00 94.38 96 VAL A N 1
ATOM 729 C CA . VAL A 1 96 ? 7.080 -3.375 -4.906 1.00 94.38 96 VAL A CA 1
ATOM 730 C C . VAL A 1 96 ? 7.216 -2.273 -5.948 1.00 94.38 96 VAL A C 1
ATOM 732 O O . VAL A 1 96 ? 6.874 -1.121 -5.680 1.00 94.38 96 VAL A O 1
ATOM 735 N N . LYS A 1 97 ? 7.696 -2.627 -7.137 1.00 96.25 97 LYS A N 1
ATOM 736 C CA . LYS A 1 97 ? 7.808 -1.729 -8.282 1.00 96.25 97 LYS A CA 1
ATOM 737 C C . LYS A 1 97 ? 6.547 -1.801 -9.139 1.00 96.25 97 LYS A C 1
ATOM 739 O O . LYS A 1 97 ? 5.886 -2.839 -9.192 1.00 96.25 97 LYS A O 1
ATOM 744 N N . THR A 1 98 ? 6.215 -0.711 -9.821 1.00 96.00 98 THR A N 1
ATOM 745 C CA . THR A 1 98 ? 5.128 -0.680 -10.806 1.00 96.00 98 THR A CA 1
ATOM 746 C C . THR A 1 98 ? 5.528 0.095 -12.054 1.00 96.00 98 THR A C 1
ATOM 748 O O . THR A 1 98 ? 6.342 1.015 -11.995 1.00 96.00 98 THR A O 1
ATOM 751 N N . VAL A 1 99 ? 4.959 -0.298 -13.189 1.00 95.44 99 VAL A N 1
ATOM 752 C CA . VAL A 1 99 ? 5.096 0.380 -14.482 1.00 95.44 99 VAL A CA 1
ATOM 753 C C . VAL A 1 99 ? 3.713 0.757 -14.989 1.00 95.44 99 VAL A C 1
ATOM 755 O O . VAL A 1 99 ? 2.760 0.004 -14.776 1.00 95.44 99 VAL A O 1
ATOM 758 N N . LEU A 1 100 ? 3.601 1.920 -15.628 1.00 93.69 100 LEU A N 1
ATOM 759 C CA . LEU A 1 100 ? 2.325 2.507 -16.035 1.00 93.69 100 LEU A CA 1
ATOM 760 C C . LEU A 1 100 ? 2.215 2.619 -17.560 1.00 93.69 100 LEU A C 1
ATOM 762 O O . LEU A 1 100 ? 3.230 2.738 -18.246 1.00 93.69 100 LEU A O 1
ATOM 766 N N . ASP A 1 101 ? 0.986 2.603 -18.071 1.00 91.44 101 ASP A N 1
ATOM 767 C CA . ASP A 1 101 ? 0.668 3.022 -19.437 1.00 91.44 101 ASP A CA 1
ATOM 768 C C . ASP A 1 101 ? 0.606 4.562 -19.549 1.00 91.44 101 ASP A C 1
ATOM 770 O O . ASP A 1 101 ? 0.766 5.289 -18.564 1.00 91.44 101 ASP A O 1
ATOM 774 N N . PHE A 1 102 ? 0.370 5.082 -20.759 1.00 89.00 102 PHE A N 1
ATOM 775 C CA . PHE A 1 102 ? 0.256 6.531 -20.995 1.00 89.00 102 PHE A CA 1
ATOM 776 C C . PHE A 1 102 ? -0.969 7.171 -20.330 1.00 89.00 102 PHE A C 1
ATOM 778 O O . PHE A 1 102 ? -0.980 8.378 -20.097 1.00 89.00 102 PHE A O 1
ATOM 785 N N . ASP A 1 103 ? -1.969 6.364 -19.981 1.00 80.75 103 ASP A N 1
ATOM 786 C CA . ASP A 1 103 ? -3.162 6.782 -19.258 1.00 80.75 103 ASP A CA 1
ATOM 787 C C . ASP A 1 103 ? -2.984 6.615 -17.738 1.00 80.75 103 ASP A C 1
ATOM 789 O O . ASP A 1 103 ? -3.956 6.710 -16.992 1.00 80.75 103 ASP A O 1
ATOM 793 N N . GLY A 1 104 ? -1.773 6.355 -17.236 1.00 81.62 104 GLY A N 1
ATOM 794 C CA . GLY A 1 104 ? -1.501 6.207 -15.805 1.00 81.62 104 GLY A CA 1
ATOM 795 C C . GLY A 1 104 ? -2.167 4.988 -15.155 1.00 81.62 104 GLY A C 1
ATOM 796 O O . GLY A 1 104 ? -2.385 4.988 -13.940 1.00 81.62 104 GLY A O 1
ATOM 797 N N . ASN A 1 105 ? -2.527 3.961 -15.925 1.00 86.81 105 ASN A N 1
ATOM 798 C CA . ASN A 1 105 ? -2.935 2.669 -15.379 1.00 86.81 105 ASN A CA 1
ATOM 799 C C . ASN A 1 105 ? -1.716 1.771 -15.192 1.00 86.81 105 ASN A C 1
ATOM 801 O O . ASN A 1 105 ? -0.785 1.799 -15.992 1.00 86.81 105 ASN A O 1
ATOM 805 N N . ALA A 1 106 ? -1.727 0.940 -14.154 1.00 93.19 106 ALA A N 1
ATOM 806 C CA . ALA A 1 106 ? -0.689 -0.054 -13.954 1.00 93.19 106 ALA A CA 1
ATOM 807 C C . ALA A 1 106 ? -0.713 -1.084 -15.086 1.00 93.19 106 ALA A C 1
ATOM 809 O O . ALA A 1 106 ? -1.721 -1.755 -15.304 1.00 93.19 106 ALA A O 1
ATOM 810 N N . LEU A 1 107 ? 0.431 -1.243 -15.746 1.00 95.75 107 LEU A N 1
ATOM 811 C CA . LEU A 1 107 ? 0.706 -2.366 -16.635 1.00 95.75 107 LEU A CA 1
ATOM 812 C C . LEU A 1 107 ? 1.093 -3.606 -15.823 1.00 95.75 107 LEU A C 1
ATOM 814 O O . LEU A 1 107 ? 0.687 -4.713 -16.160 1.00 95.75 107 LEU A O 1
ATOM 818 N N . TYR A 1 108 ? 1.879 -3.428 -14.753 1.00 97.00 108 TYR A N 1
ATOM 819 C CA . TYR A 1 108 ? 2.329 -4.530 -13.902 1.00 97.00 108 TYR A CA 1
ATOM 820 C C . TYR A 1 108 ? 2.801 -4.059 -12.517 1.00 97.00 108 TYR A C 1
ATOM 822 O O . TYR A 1 108 ? 3.199 -2.902 -12.334 1.00 97.00 108 TYR A O 1
ATOM 830 N N . PHE A 1 109 ? 2.789 -4.979 -11.548 1.00 96.69 109 PHE A N 1
ATOM 831 C CA . PHE A 1 109 ? 3.429 -4.835 -10.239 1.00 96.69 109 PHE A CA 1
ATOM 832 C C . PHE A 1 109 ? 4.401 -5.989 -10.031 1.00 96.69 109 PHE A C 1
ATOM 834 O O . PHE A 1 109 ? 4.039 -7.132 -10.278 1.00 96.69 109 PHE A O 1
ATOM 841 N N . SER A 1 110 ? 5.603 -5.707 -9.538 1.00 97.25 110 SER A N 1
ATOM 842 C CA . SER A 1 110 ? 6.613 -6.746 -9.342 1.00 97.25 110 SER A CA 1
ATOM 843 C C . SER A 1 110 ? 7.517 -6.468 -8.158 1.00 97.25 110 SER A C 1
ATOM 845 O O . SER A 1 110 ? 7.831 -5.317 -7.845 1.00 97.25 110 SER A O 1
ATOM 847 N N . ARG A 1 111 ? 7.996 -7.533 -7.521 1.00 95.44 111 ARG A N 1
ATOM 848 C CA . ARG A 1 111 ? 9.137 -7.464 -6.603 1.00 95.44 111 ARG A CA 1
ATOM 849 C C . ARG A 1 111 ? 10.467 -7.376 -7.352 1.00 95.44 111 ARG A C 1
ATOM 851 O O . ARG A 1 111 ?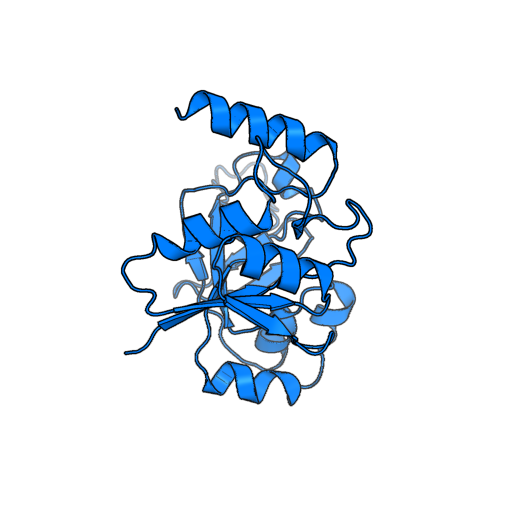 11.443 -6.890 -6.781 1.00 95.44 111 ARG A O 1
ATOM 858 N N . ALA A 1 112 ? 10.510 -7.781 -8.621 1.00 96.25 112 ALA A N 1
ATOM 859 C CA . ALA A 1 112 ? 11.672 -7.617 -9.486 1.00 96.25 112 ALA A CA 1
ATOM 860 C C . ALA A 1 112 ? 11.885 -6.137 -9.874 1.00 96.25 112 ALA A C 1
ATOM 862 O O . ALA A 1 112 ? 10.936 -5.344 -9.863 1.00 96.25 112 ALA A O 1
ATOM 863 N N . PRO A 1 113 ? 13.121 -5.732 -10.218 1.00 93.81 113 PRO A N 1
ATOM 864 C CA . PRO A 1 113 ? 13.400 -4.380 -10.686 1.00 93.81 113 PRO A CA 1
ATOM 865 C C . PRO A 1 113 ? 12.747 -4.146 -12.055 1.00 93.81 113 PRO A C 1
ATOM 867 O O . PRO A 1 113 ? 13.229 -4.625 -13.081 1.00 93.81 113 PRO A O 1
ATOM 870 N N . VAL A 1 114 ? 11.643 -3.394 -12.067 1.00 94.44 114 VAL A N 1
ATOM 871 C CA . VAL A 1 114 ? 10.931 -3.003 -13.290 1.00 94.44 114 VAL A CA 1
ATOM 872 C C . VAL A 1 114 ? 10.795 -1.476 -13.387 1.00 94.44 114 VAL A C 1
ATOM 874 O O . VAL A 1 114 ? 10.497 -0.837 -12.376 1.00 94.44 114 VAL A O 1
ATOM 877 N N . PRO A 1 115 ? 10.996 -0.882 -14.579 1.00 93.75 115 PRO A N 1
ATOM 878 C CA . PRO A 1 115 ? 11.423 -1.541 -15.815 1.00 93.75 115 PRO A CA 1
ATOM 879 C C . PRO A 1 115 ? 12.919 -1.909 -15.784 1.00 93.75 115 PRO A C 1
ATOM 881 O O . PRO A 1 115 ? 13.726 -1.254 -15.117 1.00 93.75 115 PRO A O 1
ATOM 884 N N . TRP A 1 116 ? 13.286 -2.962 -16.520 1.00 90.62 116 TRP A N 1
ATOM 885 C CA . TRP A 1 116 ? 14.687 -3.330 -16.730 1.00 90.62 116 TRP A CA 1
ATOM 886 C C . TRP A 1 116 ? 15.326 -2.418 -17.780 1.00 90.62 116 TRP A C 1
ATOM 888 O O . TRP A 1 116 ? 14.782 -2.239 -18.872 1.00 90.62 116 TRP A O 1
ATOM 898 N N . VAL A 1 117 ? 16.502 -1.869 -17.473 1.00 86.19 117 VAL A N 1
ATOM 899 C CA . VAL A 1 117 ? 17.248 -0.995 -18.387 1.00 86.19 117 VAL A CA 1
ATOM 900 C C . VAL A 1 117 ? 18.285 -1.831 -19.125 1.00 86.19 117 VAL A C 1
ATOM 902 O O . VAL A 1 117 ? 19.343 -2.138 -18.585 1.00 86.19 117 VAL A O 1
ATOM 905 N N . ARG A 1 118 ? 17.972 -2.235 -20.362 1.00 85.56 118 ARG A N 1
ATOM 906 C CA . ARG A 1 118 ? 18.872 -3.077 -21.169 1.00 85.56 118 ARG A CA 1
ATOM 907 C C . ARG A 1 118 ? 20.161 -2.353 -21.560 1.00 85.56 118 ARG A C 1
ATOM 909 O O . ARG A 1 118 ? 21.219 -2.969 -21.537 1.00 85.56 118 ARG A O 1
ATOM 916 N N . ASP A 1 119 ? 20.053 -1.089 -21.961 1.00 83.94 119 ASP A N 1
ATOM 917 C CA . ASP A 1 119 ? 21.184 -0.293 -22.434 1.00 83.94 119 ASP A CA 1
ATOM 918 C C . ASP A 1 119 ? 21.588 0.751 -21.389 1.00 83.94 119 ASP A C 1
ATOM 920 O O . ASP A 1 119 ? 21.026 1.846 -21.323 1.00 83.94 119 ASP A O 1
ATOM 924 N N . SER A 1 120 ? 22.582 0.402 -20.576 1.00 67.00 120 SER A N 1
ATOM 925 C CA . SER A 1 120 ? 23.153 1.289 -19.562 1.00 67.00 120 SER A CA 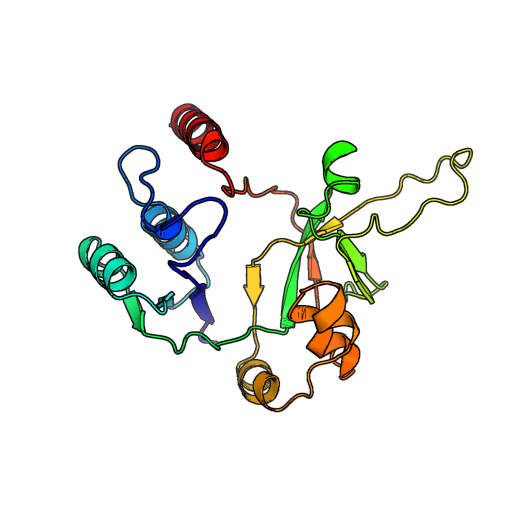1
ATOM 926 C C . SER A 1 120 ? 24.021 2.412 -20.141 1.00 67.00 120 SER A C 1
ATOM 928 O O . SER A 1 120 ? 24.394 3.316 -19.399 1.00 67.00 120 SER A O 1
ATOM 930 N N . ALA A 1 121 ? 24.375 2.361 -21.433 1.00 66.94 121 ALA A N 1
ATOM 931 C CA . ALA A 1 121 ? 25.125 3.424 -22.105 1.00 66.94 121 ALA A CA 1
ATOM 932 C C . ALA A 1 121 ? 24.205 4.553 -22.604 1.00 66.94 121 ALA A C 1
ATOM 934 O O . ALA A 1 121 ? 24.657 5.679 -22.833 1.00 66.94 121 ALA A O 1
ATOM 935 N N . SER A 1 122 ? 22.907 4.275 -22.741 1.00 62.03 122 SER A N 1
ATOM 936 C CA . SER A 1 122 ? 21.901 5.278 -23.075 1.00 62.03 122 SER A CA 1
ATOM 937 C C . SER A 1 122 ? 21.658 6.234 -21.895 1.00 62.03 122 SER A C 1
ATOM 939 O O . SER A 1 122 ? 21.498 5.817 -20.750 1.00 62.03 122 SER A O 1
ATOM 941 N N . LYS A 1 123 ? 21.584 7.548 -22.156 1.00 62.69 123 LYS A N 1
ATOM 942 C CA . LYS A 1 123 ? 21.252 8.582 -21.147 1.00 62.69 123 LYS A CA 1
ATOM 943 C C . LYS A 1 123 ? 19.765 8.579 -20.751 1.00 62.69 123 LYS A C 1
ATOM 945 O O . LYS A 1 123 ? 19.222 9.625 -20.393 1.00 62.69 123 LYS A O 1
ATOM 950 N N . ILE A 1 124 ? 19.073 7.448 -20.873 1.00 67.56 124 ILE A N 1
ATOM 951 C CA . ILE A 1 124 ? 17.654 7.366 -20.535 1.00 67.56 124 ILE A CA 1
ATOM 952 C C . ILE A 1 124 ? 17.545 7.453 -19.015 1.00 67.56 124 ILE A C 1
ATOM 954 O O . ILE A 1 124 ? 17.942 6.542 -18.291 1.00 67.56 124 ILE A O 1
ATOM 958 N N . GLN A 1 125 ? 17.000 8.566 -18.525 1.00 68.06 125 GLN A N 1
ATOM 959 C CA . GLN A 1 125 ? 16.614 8.680 -17.125 1.00 68.06 125 GLN A CA 1
ATOM 960 C C . GLN A 1 125 ? 15.376 7.818 -16.900 1.00 68.06 125 GLN A C 1
ATOM 962 O O . GLN A 1 125 ? 14.253 8.210 -17.214 1.00 68.06 125 GLN A O 1
ATOM 967 N N . VAL A 1 126 ? 15.595 6.610 -16.391 1.00 78.62 126 VAL A N 1
ATOM 968 C CA . VAL A 1 126 ? 14.513 5.697 -16.042 1.00 78.62 126 VAL A CA 1
ATOM 969 C C . VAL A 1 126 ? 13.989 6.052 -14.662 1.00 78.62 126 VAL A C 1
ATOM 971 O O . VAL A 1 126 ? 14.745 6.175 -13.700 1.00 78.62 126 VAL A O 1
ATOM 974 N N . ARG A 1 127 ? 12.671 6.212 -14.577 1.00 85.62 127 ARG A N 1
ATOM 975 C CA . ARG A 1 127 ? 11.966 6.465 -13.328 1.00 85.62 127 ARG A CA 1
ATOM 976 C C . ARG A 1 127 ? 11.350 5.164 -12.829 1.00 85.62 127 ARG A C 1
ATOM 978 O O . ARG A 1 127 ? 10.363 4.691 -13.385 1.00 85.62 127 ARG A O 1
ATOM 985 N N . HIS A 1 128 ? 11.920 4.601 -11.769 1.00 91.94 128 HIS A N 1
ATOM 986 C CA . HIS A 1 128 ? 11.316 3.479 -11.052 1.00 91.94 128 HIS A CA 1
ATOM 987 C C . HIS A 1 128 ? 10.258 3.997 -10.084 1.00 91.94 128 HIS A C 1
ATOM 989 O O . HIS A 1 128 ? 10.494 4.954 -9.344 1.00 91.94 128 HIS A O 1
ATOM 995 N N . LEU A 1 129 ? 9.089 3.363 -10.080 1.00 92.88 129 LEU A N 1
ATOM 996 C CA . LEU A 1 129 ? 7.988 3.724 -9.196 1.00 92.88 129 LEU A CA 1
ATOM 997 C C . LEU A 1 129 ? 7.815 2.658 -8.122 1.00 92.88 129 LEU A C 1
ATOM 999 O O . LEU A 1 129 ? 7.637 1.483 -8.432 1.00 92.88 129 LEU A O 1
ATOM 1003 N N . LYS A 1 130 ? 7.820 3.085 -6.862 1.00 92.56 130 LYS A N 1
ATOM 1004 C CA . LYS A 1 130 ? 7.463 2.282 -5.696 1.00 92.56 130 LYS A CA 1
ATOM 1005 C C . LYS A 1 130 ? 5.965 2.372 -5.477 1.00 92.56 130 LYS A C 1
ATOM 1007 O O . LYS A 1 130 ? 5.425 3.456 -5.275 1.00 92.56 130 LYS A O 1
ATOM 1012 N N . HIS A 1 131 ? 5.308 1.225 -5.469 1.00 91.00 131 HIS A N 1
ATOM 1013 C CA . HIS A 1 131 ? 3.920 1.095 -5.069 1.00 91.00 131 HIS A CA 1
ATOM 1014 C C . HIS A 1 131 ? 3.775 1.330 -3.558 1.00 91.00 131 HIS A C 1
ATOM 1016 O O . HIS A 1 131 ? 4.430 0.678 -2.743 1.00 91.00 131 HIS A O 1
ATOM 1022 N N . LEU A 1 132 ? 2.894 2.253 -3.183 1.00 83.75 132 LEU A N 1
ATOM 1023 C CA . LEU A 1 132 ? 2.505 2.514 -1.804 1.00 83.75 132 LEU A CA 1
ATOM 1024 C C . LEU A 1 132 ? 1.235 1.723 -1.492 1.00 83.75 132 LEU A C 1
ATOM 1026 O O . LEU A 1 132 ? 0.283 1.748 -2.266 1.00 83.75 132 LEU A O 1
ATOM 1030 N N . GLY A 1 133 ? 1.197 1.068 -0.329 1.00 73.88 133 GLY A N 1
ATOM 1031 C CA . GLY A 1 133 ? 0.044 0.297 0.157 1.00 73.88 133 GLY A CA 1
ATOM 1032 C C . GLY A 1 133 ? -1.166 1.149 0.564 1.00 73.88 133 GLY A C 1
ATOM 1033 O O . GLY A 1 133 ? -1.771 0.885 1.601 1.00 73.88 133 GLY A O 1
ATOM 1034 N N . LEU A 1 134 ? -1.492 2.188 -0.209 1.00 71.81 134 LEU A N 1
ATOM 1035 C CA . LEU A 1 134 ? -2.734 2.940 -0.114 1.00 71.81 134 LEU A CA 1
ATOM 1036 C C . LEU A 1 134 ? -3.680 2.465 -1.215 1.00 71.81 134 LEU A C 1
ATOM 1038 O O . LEU A 1 134 ? -3.324 2.446 -2.394 1.00 71.81 134 LEU A O 1
ATOM 1042 N N . TYR A 1 135 ? -4.894 2.116 -0.808 1.00 70.88 135 TYR A N 1
ATOM 1043 C CA . TYR A 1 135 ? -5.883 1.492 -1.669 1.00 70.88 135 TYR A CA 1
ATOM 1044 C C . TYR A 1 135 ? -7.157 2.332 -1.702 1.00 70.88 135 TYR A C 1
ATOM 1046 O O . TYR A 1 135 ? -7.696 2.686 -0.649 1.00 70.88 135 TYR A O 1
ATOM 1054 N N . VAL A 1 136 ? -7.642 2.633 -2.906 1.00 67.94 136 VAL A N 1
ATOM 1055 C CA . VAL A 1 136 ? -8.930 3.301 -3.126 1.00 67.94 136 VAL A CA 1
ATOM 1056 C C . VAL A 1 136 ? -9.802 2.392 -3.993 1.00 67.94 136 VAL A C 1
ATOM 1058 O O . VAL A 1 136 ? -9.326 1.754 -4.935 1.00 67.94 136 VAL A O 1
ATOM 1061 N N . PHE A 1 137 ? -11.081 2.283 -3.628 1.00 69.75 137 PHE A N 1
ATOM 1062 C CA . PHE A 1 137 ? -12.018 1.351 -4.252 1.00 69.75 137 PHE A CA 1
ATOM 1063 C C . PHE A 1 137 ? -13.320 2.047 -4.606 1.00 69.75 137 PHE A C 1
ATOM 1065 O O . PHE A 1 137 ? -13.875 2.805 -3.805 1.00 69.75 137 PHE A O 1
ATOM 1072 N N . GLN A 1 138 ? -13.860 1.660 -5.755 1.00 64.31 138 GLN A N 1
ATOM 1073 C CA . GLN A 1 138 ? -15.300 1.680 -5.958 1.00 64.31 138 GLN A CA 1
ATOM 1074 C C . GLN A 1 138 ? -15.908 0.476 -5.229 1.00 64.31 138 GLN A C 1
ATOM 1076 O O . GLN A 1 138 ? -15.305 -0.599 -5.162 1.00 64.31 138 GLN A O 1
ATOM 1081 N N . ARG A 1 139 ? -17.091 0.664 -4.639 1.00 73.06 139 ARG A N 1
ATOM 1082 C CA . ARG A 1 139 ? -17.759 -0.366 -3.831 1.00 73.06 139 ARG A CA 1
ATOM 1083 C C . ARG A 1 139 ? -18.010 -1.632 -4.647 1.00 73.06 139 ARG A C 1
ATOM 1085 O O . ARG A 1 139 ? -17.843 -2.729 -4.131 1.00 73.06 13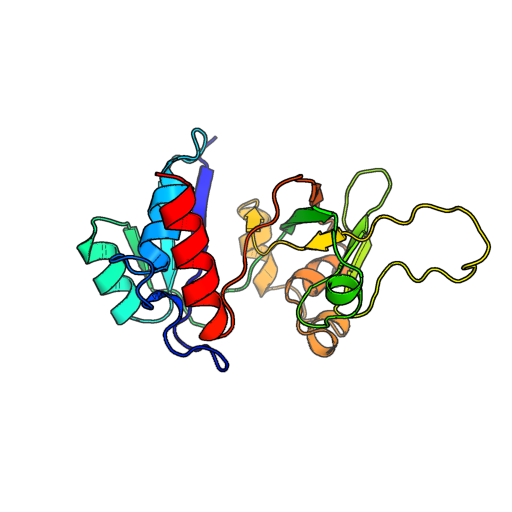9 ARG A O 1
ATOM 1092 N N . GLU A 1 140 ? -18.410 -1.458 -5.896 1.00 69.62 140 GLU A N 1
ATOM 1093 C CA . GLU A 1 140 ? -18.782 -2.513 -6.832 1.00 69.62 140 GLU A CA 1
ATOM 1094 C C . GLU A 1 140 ? -17.576 -3.410 -7.118 1.00 69.62 140 GLU A C 1
ATOM 1096 O O . GLU A 1 140 ? -17.663 -4.619 -6.924 1.00 69.62 140 GLU A O 1
ATOM 1101 N N . ALA A 1 141 ? -16.418 -2.807 -7.413 1.00 70.88 141 ALA A N 1
ATOM 1102 C CA . ALA A 1 141 ? -15.166 -3.539 -7.555 1.00 70.88 141 ALA A CA 1
ATOM 1103 C C . ALA A 1 141 ? -14.851 -4.333 -6.278 1.00 70.88 141 ALA A C 1
ATOM 1105 O O . ALA A 1 141 ? -14.608 -5.530 -6.334 1.00 70.88 141 ALA A O 1
ATOM 1106 N N . LEU A 1 142 ? -14.934 -3.725 -5.090 1.00 75.69 142 LEU A N 1
ATOM 1107 C CA . LEU A 1 142 ? -14.630 -4.448 -3.848 1.00 75.69 142 LEU A CA 1
ATOM 1108 C C . LEU A 1 142 ? -15.516 -5.692 -3.632 1.00 75.69 142 LEU A C 1
ATOM 1110 O O . LEU A 1 142 ? -15.034 -6.690 -3.100 1.00 75.69 142 LEU A O 1
ATOM 1114 N N . LEU A 1 143 ? -16.786 -5.641 -4.042 1.00 79.56 143 LEU A N 1
ATOM 1115 C CA . LEU A 1 143 ? -17.714 -6.771 -3.936 1.00 79.56 143 LEU A CA 1
ATOM 1116 C C . LEU A 1 143 ? -17.429 -7.880 -4.955 1.00 79.56 143 LEU A C 1
ATOM 1118 O O . LEU A 1 143 ? -17.720 -9.039 -4.674 1.00 79.56 143 LEU A O 1
ATOM 1122 N N . GLU A 1 144 ? -16.855 -7.538 -6.103 1.00 80.81 144 GLU A N 1
ATOM 1123 C CA . GLU A 1 144 ? -16.543 -8.481 -7.178 1.00 80.81 144 GLU A CA 1
ATOM 1124 C C . GLU A 1 144 ? -15.196 -9.191 -6.975 1.00 80.81 144 GLU A C 1
ATOM 1126 O O . GLU A 1 144 ? -15.015 -10.338 -7.372 1.00 80.81 144 GLU A O 1
ATOM 1131 N N . TYR A 1 145 ? -14.246 -8.572 -6.271 1.00 85.00 145 TYR A N 1
ATOM 1132 C CA . TYR A 1 145 ? -12.922 -9.165 -6.052 1.00 85.00 145 TYR A CA 1
ATOM 1133 C C . TYR A 1 145 ? -12.911 -10.610 -5.520 1.00 85.00 145 TYR A C 1
ATOM 1135 O O . TYR A 1 145 ? -12.123 -11.422 -6.020 1.00 85.00 145 TYR A O 1
ATOM 1143 N N . PRO A 1 146 ? -13.722 -10.973 -4.501 1.00 85.19 146 PRO A N 1
ATOM 1144 C CA . PRO A 1 146 ? -13.687 -12.316 -3.934 1.00 85.19 146 PRO A CA 1
ATOM 1145 C C . PRO A 1 146 ? -14.176 -13.386 -4.913 1.00 85.19 146 PRO A C 1
ATOM 1147 O O . PRO A 1 146 ? -13.858 -14.556 -4.716 1.00 85.19 146 PRO A O 1
ATOM 1150 N N . THR A 1 147 ? -14.932 -13.001 -5.948 1.00 88.00 147 THR A N 1
ATOM 1151 C CA . THR A 1 147 ? -15.443 -13.922 -6.970 1.00 88.00 147 THR A CA 1
ATOM 1152 C C . THR A 1 147 ? -14.458 -14.132 -8.117 1.00 88.00 147 THR A C 1
ATOM 1154 O O . THR A 1 147 ? -14.636 -15.063 -8.898 1.00 88.00 147 THR A O 1
ATOM 1157 N N . LEU A 1 148 ? -13.415 -13.301 -8.226 1.00 89.56 148 LEU A N 1
ATOM 1158 C CA . LEU A 1 148 ? -12.388 -13.457 -9.250 1.00 89.56 148 LEU A CA 1
ATOM 1159 C C . LEU A 1 148 ? -11.467 -14.649 -8.937 1.00 89.56 148 LEU A C 1
ATOM 1161 O O . LEU A 1 148 ? -11.004 -14.780 -7.793 1.00 89.56 148 LEU A O 1
ATOM 1165 N N . PRO A 1 149 ? -11.136 -15.491 -9.934 1.00 94.12 149 PRO A N 1
ATOM 1166 C CA . PRO A 1 149 ? -10.150 -16.546 -9.761 1.00 94.12 149 PRO A CA 1
ATOM 1167 C C . PRO A 1 149 ? -8.791 -15.948 -9.385 1.00 94.12 149 PRO A C 1
ATOM 1169 O O . PRO A 1 149 ? -8.355 -14.936 -9.939 1.00 94.12 149 PRO A O 1
ATOM 1172 N N . GLN A 1 150 ? -8.117 -16.592 -8.430 1.00 94.81 150 GLN A N 1
ATOM 1173 C CA . GLN A 1 150 ? -6.746 -16.244 -8.071 1.00 94.81 150 GLN A CA 1
ATOM 1174 C C . GLN A 1 150 ? -5.814 -16.604 -9.231 1.00 94.81 150 GLN A C 1
ATOM 1176 O O . GLN A 1 150 ? -5.705 -17.774 -9.613 1.00 94.81 150 GLN A O 1
ATOM 1181 N N . GLY A 1 151 ? -5.131 -15.594 -9.757 1.00 94.44 151 GLY A N 1
ATOM 1182 C CA . GLY A 1 151 ? -4.198 -15.754 -10.859 1.00 94.44 151 GLY A CA 1
ATOM 1183 C C . GLY A 1 151 ? -2.855 -16.350 -10.435 1.00 94.44 151 GLY A C 1
ATOM 1184 O O . GLY A 1 151 ? -2.581 -16.585 -9.254 1.00 94.44 151 GLY A O 1
ATOM 1185 N N . GLU A 1 152 ? -2.033 -16.675 -11.423 1.00 97.38 152 GLU A N 1
ATOM 1186 C CA . GLU A 1 152 ? -0.711 -17.261 -11.222 1.00 97.38 152 GLU A CA 1
ATOM 1187 C C . GLU A 1 152 ? 0.311 -16.213 -10.777 1.00 97.38 152 GLU A C 1
ATOM 1189 O O . GLU A 1 152 ? 1.077 -16.468 -9.845 1.00 97.38 152 GLU A O 1
ATOM 1194 N N . LEU A 1 153 ? 0.263 -15.014 -11.365 1.00 97.44 153 LEU A N 1
ATOM 1195 C CA . LEU A 1 153 ? 1.159 -13.915 -11.011 1.00 97.44 153 LEU A CA 1
ATOM 1196 C C . LEU A 1 153 ? 0.919 -13.468 -9.567 1.00 97.44 153 LEU A C 1
ATOM 1198 O O . LEU A 1 153 ? 1.881 -13.278 -8.824 1.00 97.44 153 LEU A O 1
ATOM 1202 N N . GLU A 1 154 ? -0.344 -13.393 -9.125 1.00 95.62 154 GLU A N 1
ATOM 1203 C CA . GLU A 1 154 ? -0.678 -13.152 -7.716 1.00 95.62 154 GLU A CA 1
ATOM 1204 C C . GLU A 1 154 ? 0.026 -14.144 -6.777 1.00 95.62 154 GLU A C 1
ATOM 1206 O O . GLU A 1 154 ? 0.587 -13.726 -5.762 1.00 95.62 154 GLU A O 1
ATOM 1211 N N . ARG A 1 155 ? 0.007 -15.446 -7.099 1.00 94.19 155 ARG A N 1
ATOM 1212 C CA . ARG A 1 155 ? 0.620 -16.485 -6.254 1.00 94.19 155 ARG A CA 1
ATOM 1213 C C . ARG A 1 155 ? 2.142 -16.385 -6.231 1.00 94.19 155 ARG A C 1
ATOM 1215 O O . ARG A 1 155 ? 2.729 -16.523 -5.161 1.00 94.19 155 ARG A O 1
ATOM 1222 N N . ILE A 1 156 ? 2.764 -16.156 -7.387 1.00 96.88 156 ILE A N 1
ATOM 1223 C CA . ILE A 1 156 ? 4.226 -16.103 -7.527 1.00 96.88 156 ILE A CA 1
ATOM 1224 C C . ILE A 1 156 ? 4.789 -14.858 -6.838 1.00 96.88 156 ILE A C 1
ATOM 1226 O O . ILE A 1 156 ? 5.690 -14.954 -6.007 1.00 96.88 156 ILE A O 1
ATOM 1230 N N . GLU A 1 157 ? 4.239 -13.687 -7.152 1.00 96.31 157 GLU A N 1
ATOM 1231 C CA . GLU A 1 157 ? 4.722 -12.410 -6.617 1.00 96.31 157 GLU A CA 1
ATOM 1232 C C . GLU A 1 157 ? 4.211 -12.155 -5.193 1.00 96.31 157 GLU A C 1
ATOM 1234 O O . GLU A 1 157 ? 4.740 -11.295 -4.487 1.00 96.31 157 GLU A O 1
ATOM 1239 N N . GLN A 1 158 ? 3.187 -12.887 -4.742 1.00 93.00 158 GLN A N 1
ATOM 1240 C CA . GLN A 1 158 ? 2.478 -12.629 -3.486 1.00 93.00 158 GLN A CA 1
ATOM 1241 C C . GLN A 1 158 ? 1.990 -11.172 -3.418 1.00 93.00 158 GLN A C 1
ATOM 1243 O O . GLN A 1 158 ? 2.274 -10.441 -2.462 1.00 93.00 158 GLN A O 1
ATOM 1248 N N . LEU A 1 159 ? 1.301 -10.741 -4.481 1.00 92.81 159 LEU A N 1
ATOM 1249 C CA . LEU A 1 159 ? 0.765 -9.390 -4.664 1.00 92.81 159 LEU A CA 1
ATOM 1250 C C . LEU A 1 159 ? -0.714 -9.457 -5.063 1.00 92.81 159 LEU A C 1
ATOM 1252 O O . LEU A 1 159 ? -1.045 -9.667 -6.227 1.00 92.81 159 LEU A O 1
ATOM 1256 N N . GLU A 1 160 ? -1.609 -9.229 -4.096 1.00 89.56 160 GLU A N 1
ATOM 1257 C CA . GLU A 1 160 ? -3.072 -9.344 -4.255 1.00 89.56 160 GLU A CA 1
ATOM 1258 C C . GLU A 1 160 ? -3.636 -8.513 -5.419 1.00 89.56 160 GLU A C 1
ATOM 1260 O O . GLU A 1 160 ? -4.631 -8.895 -6.043 1.00 89.56 160 GLU A O 1
ATOM 1265 N N . GLN A 1 161 ? -3.009 -7.375 -5.732 1.00 89.06 161 GLN A N 1
ATOM 1266 C CA . GLN A 1 161 ? -3.450 -6.502 -6.814 1.00 89.06 161 GLN A CA 1
ATOM 1267 C C . GLN A 1 161 ? -3.310 -7.127 -8.205 1.00 89.06 161 GLN A C 1
ATOM 1269 O O . GLN A 1 161 ? -4.024 -6.712 -9.113 1.00 89.06 161 GLN A O 1
ATOM 1274 N N . LEU A 1 162 ? -2.436 -8.123 -8.382 1.00 94.81 162 LEU A N 1
ATOM 1275 C CA . LEU A 1 162 ? -2.235 -8.768 -9.681 1.00 94.81 162 LEU A CA 1
ATOM 1276 C C . LEU A 1 162 ? -3.469 -9.537 -10.142 1.00 94.81 162 LEU A C 1
ATOM 1278 O O . LEU A 1 162 ? -3.734 -9.555 -11.337 1.00 94.81 162 LEU A O 1
ATOM 1282 N N . ARG A 1 163 ? -4.303 -10.028 -9.216 1.00 93.88 163 ARG A N 1
ATOM 1283 C CA . ARG A 1 163 ? -5.578 -10.671 -9.559 1.00 93.88 163 ARG A CA 1
ATOM 1284 C C . ARG A 1 163 ? -6.451 -9.812 -10.461 1.00 93.88 163 ARG A C 1
ATOM 1286 O O . ARG A 1 163 ? -7.085 -10.333 -11.369 1.00 93.88 163 ARG A O 1
ATOM 1293 N N . TRP A 1 164 ? -6.506 -8.509 -10.197 1.00 90.81 164 TRP A N 1
ATOM 1294 C CA . TRP A 1 164 ? -7.271 -7.577 -11.018 1.00 90.81 164 TRP A CA 1
ATOM 1295 C C . TRP A 1 164 ? -6.744 -7.551 -12.443 1.00 90.81 164 TRP A C 1
ATOM 1297 O O . TRP A 1 164 ? -7.513 -7.766 -13.375 1.00 90.81 164 TRP A O 1
ATOM 1307 N N . LEU A 1 165 ? -5.432 -7.347 -12.590 1.00 93.44 165 LEU A N 1
ATOM 1308 C CA . LEU A 1 165 ? -4.778 -7.288 -13.894 1.00 93.44 165 LEU A CA 1
ATOM 1309 C C . LEU A 1 165 ? -4.955 -8.608 -14.656 1.00 93.44 165 LEU A C 1
ATOM 1311 O O . LEU A 1 165 ? -5.328 -8.595 -15.824 1.00 93.44 165 LEU A O 1
ATOM 1315 N N . GLU A 1 166 ? -4.774 -9.743 -13.978 1.00 95.75 166 GLU A N 1
ATOM 1316 C CA . GLU A 1 166 ? -4.945 -11.084 -14.553 1.00 95.75 166 GLU A CA 1
ATOM 1317 C C . GLU A 1 166 ? -6.389 -11.366 -14.994 1.00 95.75 166 GLU A C 1
ATOM 1319 O O . GLU A 1 166 ? -6.606 -12.118 -15.939 1.00 95.75 166 GLU A O 1
ATOM 1324 N N . ASN A 1 167 ? -7.378 -10.727 -14.362 1.00 93.75 167 ASN A N 1
ATOM 1325 C CA . ASN A 1 167 ? -8.791 -10.814 -14.741 1.00 93.75 167 ASN A CA 1
ATOM 1326 C C . ASN A 1 167 ? -9.247 -9.658 -15.655 1.00 93.75 167 ASN A C 1
ATOM 1328 O O . ASN A 1 167 ? -10.445 -9.425 -15.802 1.00 93.75 167 ASN A O 1
ATOM 1332 N N . GLY A 1 168 ? -8.315 -8.915 -16.266 1.00 89.38 168 GLY A N 1
ATOM 1333 C CA . GLY A 1 168 ? -8.613 -7.885 -17.270 1.00 89.38 168 GLY A CA 1
ATOM 1334 C C . GLY A 1 168 ? -9.087 -6.540 -16.712 1.00 89.38 168 GLY A C 1
ATOM 1335 O O . GLY A 1 168 ? -9.514 -5.670 -17.473 1.00 89.38 168 GLY A O 1
ATOM 1336 N N . TRP A 1 169 ? -9.005 -6.336 -15.398 1.00 89.19 169 TRP A N 1
ATOM 1337 C CA . TRP A 1 169 ? -9.342 -5.059 -14.779 1.00 89.19 169 TRP A CA 1
ATOM 1338 C C . TRP A 1 169 ? -8.204 -4.058 -14.924 1.00 89.19 169 TRP A C 1
ATOM 1340 O O . TRP A 1 169 ? -7.026 -4.398 -14.820 1.00 89.19 169 TRP A O 1
ATOM 1350 N N . LYS A 1 170 ? -8.568 -2.784 -15.081 1.00 83.69 170 LYS A N 1
ATOM 1351 C CA . LYS A 1 170 ? -7.614 -1.676 -15.030 1.00 83.69 170 LYS A CA 1
ATOM 1352 C C . LYS A 1 170 ? -7.430 -1.192 -13.596 1.00 83.69 170 LYS A C 1
ATOM 1354 O O . LYS A 1 170 ? -8.388 -1.090 -12.830 1.00 83.69 170 LYS A O 1
ATOM 1359 N N . ILE A 1 171 ? -6.193 -0.840 -13.266 1.00 87.12 171 ILE A N 1
ATOM 1360 C CA . ILE A 1 171 ? -5.811 -0.242 -11.986 1.00 87.12 171 ILE A CA 1
ATOM 1361 C C . ILE A 1 171 ? -5.253 1.144 -12.278 1.00 87.12 171 ILE A C 1
ATOM 1363 O O . ILE A 1 171 ? -4.145 1.252 -12.795 1.00 87.12 171 ILE A O 1
ATOM 1367 N N . ARG A 1 172 ? -5.978 2.209 -11.929 1.00 83.06 172 ARG A N 1
ATOM 1368 C CA . ARG A 1 172 ? -5.434 3.570 -12.009 1.00 83.06 172 ARG A CA 1
ATOM 1369 C C . ARG A 1 172 ? -4.389 3.766 -10.912 1.00 83.06 172 ARG A C 1
ATOM 1371 O O . ARG A 1 172 ? -4.622 3.389 -9.760 1.00 83.06 172 ARG A O 1
ATOM 1378 N N . VAL A 1 173 ? -3.257 4.379 -11.250 1.00 84.75 173 VAL A N 1
ATOM 1379 C CA . VAL A 1 173 ? -2.207 4.710 -10.284 1.00 84.75 173 VAL A CA 1
ATOM 1380 C C . VAL A 1 173 ? -2.054 6.221 -10.186 1.00 84.75 173 VAL A C 1
ATOM 1382 O O . VAL A 1 173 ? -1.797 6.902 -11.175 1.00 84.75 173 VAL A O 1
ATOM 1385 N N . ALA A 1 174 ? -2.225 6.754 -8.979 1.00 83.88 174 ALA A N 1
ATOM 1386 C CA . ALA A 1 174 ? -1.914 8.144 -8.680 1.00 83.88 174 ALA A CA 1
ATOM 1387 C C . ALA A 1 174 ? -0.453 8.260 -8.235 1.00 83.88 174 ALA A C 1
ATOM 1389 O O . ALA A 1 174 ? -0.019 7.573 -7.309 1.00 83.88 174 ALA A O 1
ATOM 1390 N N . GLU A 1 175 ? 0.309 9.140 -8.874 1.00 84.12 175 GLU A N 1
ATOM 1391 C CA . GLU A 1 175 ? 1.687 9.410 -8.477 1.00 84.12 175 GLU A CA 1
ATOM 1392 C C . GLU A 1 175 ? 1.754 10.505 -7.406 1.00 84.12 175 GLU A C 1
ATOM 1394 O O . GLU A 1 175 ? 1.079 11.529 -7.507 1.00 84.12 175 GLU A O 1
ATOM 1399 N N . VAL A 1 176 ? 2.587 10.300 -6.384 1.00 84.69 176 VAL A N 1
ATOM 1400 C CA . VAL A 1 176 ? 2.833 11.270 -5.307 1.00 84.69 176 VAL A CA 1
ATOM 1401 C C . VAL A 1 176 ? 4.330 11.442 -5.057 1.00 84.69 176 VAL A C 1
ATOM 1403 O O . VAL A 1 176 ? 5.104 10.488 -5.106 1.00 84.69 176 VAL A O 1
ATOM 1406 N N . GLU A 1 177 ? 4.756 12.662 -4.734 1.00 74.75 177 GLU A N 1
ATOM 1407 C CA . GLU A 1 177 ? 6.174 12.964 -4.463 1.00 74.75 177 GLU A CA 1
ATOM 1408 C C . GLU A 1 177 ? 6.630 12.573 -3.047 1.00 74.75 177 GLU A C 1
ATOM 1410 O O . GLU A 1 177 ? 7.831 12.521 -2.755 1.00 74.75 177 GLU A O 1
ATOM 1415 N N . HIS A 1 178 ? 5.676 12.313 -2.147 1.00 68.69 178 HIS A N 1
ATOM 1416 C CA . HIS A 1 178 ? 5.968 11.985 -0.759 1.00 68.69 178 HIS A CA 1
ATOM 1417 C C . HIS A 1 178 ? 6.238 10.490 -0.587 1.00 68.69 178 HIS A C 1
ATOM 1419 O O . HIS A 1 178 ? 5.360 9.663 -0.833 1.00 68.69 178 HIS A O 1
ATOM 1425 N N . ASP A 1 179 ? 7.435 10.162 -0.102 1.00 60.94 179 ASP A N 1
ATOM 1426 C CA . ASP A 1 179 ? 7.773 8.796 0.281 1.00 60.94 179 ASP A CA 1
ATOM 1427 C C . ASP A 1 179 ? 7.298 8.541 1.7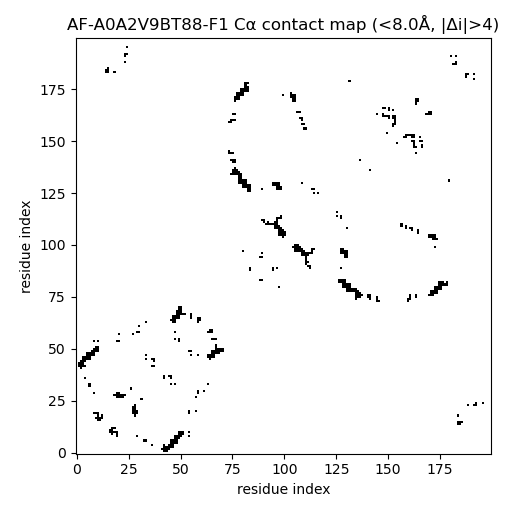13 1.00 60.94 179 ASP A C 1
ATOM 1429 O O . ASP A 1 179 ? 7.632 9.280 2.645 1.00 60.94 179 ASP A O 1
ATOM 1433 N N . ALA A 1 180 ? 6.485 7.503 1.883 1.00 64.38 180 ALA A N 1
ATOM 1434 C CA . ALA A 1 180 ? 6.044 7.060 3.192 1.00 64.38 180 ALA A CA 1
ATOM 1435 C C . ALA A 1 180 ? 7.123 6.156 3.802 1.00 64.38 180 ALA A C 1
ATOM 1437 O O . ALA A 1 180 ? 7.466 5.106 3.249 1.00 64.38 180 ALA A O 1
ATOM 1438 N N . VAL A 1 181 ? 7.633 6.540 4.974 1.00 67.69 181 VAL A N 1
ATOM 1439 C CA . VAL A 1 181 ? 8.554 5.692 5.740 1.00 67.69 181 VAL A CA 1
ATOM 1440 C C . VAL A 1 181 ? 7.799 4.446 6.196 1.00 67.69 181 VAL A C 1
ATOM 1442 O O . VAL A 1 181 ? 6.792 4.540 6.898 1.00 67.69 181 VAL A O 1
ATOM 1445 N N . SER A 1 182 ? 8.271 3.281 5.757 1.00 69.31 182 SER A N 1
ATOM 1446 C CA . SER A 1 182 ? 7.710 1.983 6.140 1.00 69.31 182 SER A CA 1
ATOM 1447 C C . SER A 1 182 ? 8.355 1.501 7.442 1.00 69.31 182 SER A C 1
ATOM 1449 O O . SER A 1 182 ? 9.520 1.798 7.698 1.00 69.31 182 SER A O 1
ATOM 1451 N N . VAL A 1 183 ? 7.577 0.807 8.277 1.00 73.12 183 VAL A N 1
ATOM 1452 C CA . VAL A 1 183 ? 8.034 0.251 9.563 1.00 73.12 183 VAL A CA 1
ATOM 1453 C C . VAL A 1 183 ? 7.842 -1.251 9.537 1.00 73.12 183 VAL A C 1
ATOM 1455 O O . VAL A 1 183 ? 6.774 -1.724 9.899 1.00 73.12 183 VAL A O 1
ATOM 1458 N N . ASP A 1 184 ? 8.809 -2.012 9.055 1.00 74.81 184 ASP A N 1
ATOM 1459 C CA . ASP A 1 184 ? 8.665 -3.459 8.866 1.00 74.81 184 ASP A CA 1
ATOM 1460 C C . ASP A 1 184 ? 9.556 -4.282 9.793 1.00 74.81 184 ASP A C 1
ATOM 1462 O O . ASP A 1 184 ? 9.237 -5.447 10.045 1.00 74.81 184 ASP A O 1
ATOM 1466 N N . VAL A 1 185 ? 10.603 -3.666 10.343 1.00 77.19 185 VAL A N 1
ATOM 1467 C CA . VAL A 1 185 ? 11.516 -4.256 11.329 1.00 77.19 185 VAL A CA 1
ATOM 1468 C C . VAL A 1 185 ? 11.635 -3.362 12.574 1.00 77.19 185 VAL A C 1
ATOM 1470 O O . VAL A 1 185 ? 11.312 -2.173 12.499 1.00 77.19 185 VAL A O 1
ATOM 1473 N N . PRO A 1 186 ? 12.063 -3.891 13.737 1.00 76.12 186 PRO A N 1
ATOM 1474 C CA . PRO A 1 186 ? 12.211 -3.098 14.961 1.00 76.12 186 PRO A CA 1
ATOM 1475 C C . PRO A 1 186 ? 13.073 -1.838 14.789 1.00 76.12 186 PRO A C 1
ATOM 1477 O O . PRO A 1 186 ? 12.753 -0.792 15.350 1.00 76.12 186 PRO A O 1
ATOM 1480 N N . GLU A 1 187 ? 14.124 -1.900 13.971 1.00 78.44 187 GLU A N 1
ATOM 1481 C CA . GLU A 1 187 ? 15.053 -0.792 13.722 1.00 78.44 187 GLU A CA 1
ATOM 1482 C C . GLU A 1 187 ? 14.368 0.416 13.057 1.00 78.44 187 GLU A C 1
ATOM 1484 O O . GLU A 1 187 ? 14.785 1.562 13.251 1.00 78.44 187 GLU A O 1
ATOM 1489 N N . ASP A 1 188 ? 13.276 0.190 12.318 1.00 79.75 188 ASP A N 1
ATOM 1490 C CA . ASP A 1 188 ? 12.511 1.260 11.679 1.00 79.75 188 ASP A CA 1
ATOM 1491 C C . ASP A 1 188 ? 11.795 2.161 12.691 1.00 79.75 188 ASP A C 1
ATOM 1493 O O . ASP A 1 188 ? 11.554 3.336 12.401 1.00 79.75 188 ASP A O 1
ATOM 1497 N N . VAL A 1 189 ? 11.470 1.638 13.880 1.00 80.06 189 VAL A N 1
ATOM 1498 C CA . VAL A 1 189 ? 1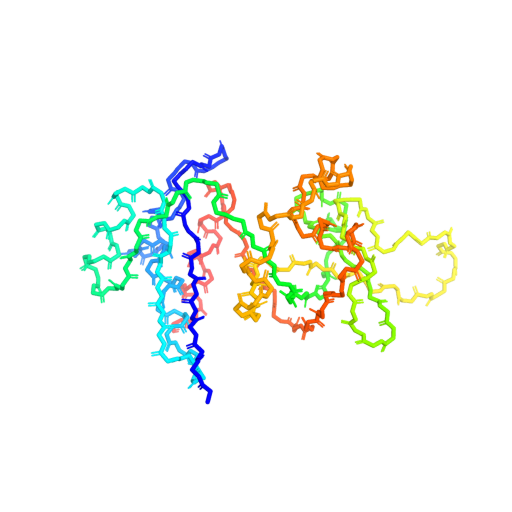0.785 2.389 14.943 1.00 80.06 189 VAL A CA 1
ATOM 1499 C C . VAL A 1 189 ? 11.619 3.598 15.353 1.00 80.06 189 VAL A C 1
ATOM 1501 O O . VAL A 1 189 ? 11.136 4.727 15.276 1.00 80.06 189 VAL A O 1
ATOM 1504 N N . ALA A 1 190 ? 12.898 3.380 15.668 1.00 79.00 190 ALA A N 1
ATOM 1505 C CA . ALA A 1 190 ? 13.809 4.444 16.085 1.00 79.00 190 ALA A CA 1
ATOM 1506 C C . ALA A 1 190 ? 13.997 5.512 14.992 1.00 79.00 190 ALA A C 1
ATOM 1508 O O . ALA A 1 190 ? 14.120 6.705 15.280 1.00 79.00 190 ALA A O 1
ATOM 1509 N N . ARG A 1 191 ? 13.993 5.103 13.716 1.00 77.62 191 ARG A N 1
ATOM 1510 C CA . ARG A 1 191 ? 14.057 6.027 12.575 1.00 77.62 191 ARG A CA 1
ATOM 1511 C C . ARG A 1 191 ? 12.804 6.897 12.487 1.00 77.62 191 ARG A C 1
ATOM 1513 O O . ARG A 1 191 ? 12.916 8.099 12.253 1.00 77.62 191 ARG A O 1
ATOM 1520 N N . VAL A 1 192 ? 11.622 6.311 12.675 1.00 81.12 192 VAL A N 1
ATOM 1521 C CA . VAL A 1 192 ? 10.357 7.056 12.651 1.00 81.12 192 VAL A CA 1
ATOM 1522 C C . VAL A 1 192 ? 10.237 7.998 13.844 1.00 81.12 192 VAL A C 1
ATOM 1524 O O . VAL A 1 192 ? 9.800 9.130 13.657 1.00 81.12 192 VAL A O 1
ATOM 1527 N N . GLU A 1 193 ? 10.658 7.587 15.038 1.00 83.00 193 GLU A N 1
ATOM 1528 C CA . GLU A 1 193 ? 10.632 8.447 16.227 1.00 83.00 193 GLU A CA 1
ATOM 1529 C C . GLU A 1 193 ? 11.486 9.705 16.039 1.00 83.00 193 GLU A C 1
ATOM 1531 O O . GLU A 1 193 ? 10.967 10.811 16.192 1.00 83.00 193 GLU A O 1
ATOM 1536 N N . LYS A 1 194 ? 12.722 9.567 15.541 1.00 80.44 194 LYS A N 1
ATOM 1537 C CA . LYS A 1 194 ? 13.581 10.720 15.207 1.00 80.44 194 LYS A CA 1
ATOM 1538 C C . LYS A 1 194 ? 12.940 11.677 14.195 1.00 80.44 194 LYS A C 1
ATOM 1540 O O . LYS A 1 194 ? 13.065 12.894 14.311 1.00 80.44 194 LYS A O 1
ATOM 1545 N N . LEU A 1 195 ? 12.240 11.145 13.191 1.00 78.62 195 LEU A N 1
ATOM 1546 C CA . LEU A 1 195 ? 11.540 11.959 12.189 1.00 78.62 195 LEU A CA 1
ATOM 1547 C C . LEU A 1 195 ? 10.306 12.679 12.748 1.00 78.62 195 LEU A C 1
ATOM 1549 O O . LEU A 1 195 ? 9.896 13.698 12.191 1.00 78.62 195 LEU A O 1
ATOM 1553 N N . LEU A 1 196 ? 9.683 12.137 13.796 1.00 76.00 196 LEU A N 1
ATOM 1554 C CA . LEU A 1 196 ? 8.558 12.768 14.484 1.00 76.00 196 LEU A CA 1
ATOM 1555 C C . LEU A 1 196 ? 9.035 13.892 15.413 1.00 76.00 196 LEU A C 1
ATOM 1557 O O . LEU A 1 196 ? 8.388 14.935 15.464 1.00 76.00 196 LEU A O 1
ATOM 1561 N N . GLU A 1 197 ? 10.171 13.706 16.086 1.00 71.31 197 GLU A N 1
ATOM 1562 C CA . GLU A 1 197 ? 10.798 14.720 16.945 1.00 71.31 197 GLU A CA 1
ATOM 1563 C C . GLU A 1 197 ? 11.282 15.937 16.144 1.00 71.31 197 GLU A C 1
ATOM 1565 O O . GLU A 1 197 ? 11.022 17.070 16.532 1.00 71.31 197 GLU A O 1
ATOM 1570 N N . GLY A 1 198 ? 11.887 15.727 14.969 1.00 57.97 198 GLY A N 1
ATOM 1571 C CA . GLY A 1 198 ? 12.350 16.812 14.089 1.00 57.97 198 GLY A CA 1
ATOM 1572 C C . GLY A 1 198 ? 11.252 17.586 13.339 1.00 57.97 198 GLY A C 1
ATOM 1573 O O . GLY A 1 198 ? 11.572 18.426 12.500 1.00 57.97 198 GLY A O 1
ATOM 1574 N N . LYS A 1 199 ? 9.968 17.284 13.578 1.00 53.19 199 LYS A N 1
ATOM 1575 C CA . LYS A 1 199 ? 8.803 17.963 12.972 1.00 53.19 199 LYS A CA 1
ATOM 1576 C C . LYS A 1 199 ? 7.934 18.717 13.992 1.00 53.19 199 LYS A C 1
ATOM 1578 O O . LYS A 1 199 ? 6.820 19.102 13.631 1.00 53.19 199 LYS A O 1
ATOM 1583 N N . SER A 1 200 ? 8.400 18.860 15.236 1.00 40.41 200 SER A N 1
ATOM 1584 C CA . SER A 1 200 ? 7.713 19.632 16.287 1.00 40.41 200 SER A CA 1
ATOM 1585 C C . SER A 1 200 ? 8.087 21.107 16.247 1.00 40.41 200 SER A C 1
ATOM 1587 O O . SER A 1 200 ? 9.266 21.399 15.955 1.00 40.41 200 SER A O 1
#

Secondary structure (DSSP, 8-state):
---EEEEEE-S--SSSTTGGG-EETTEEHHHHHHHHHHT-TT-SEEEEEES-HHHHHHHHHTT--EEE--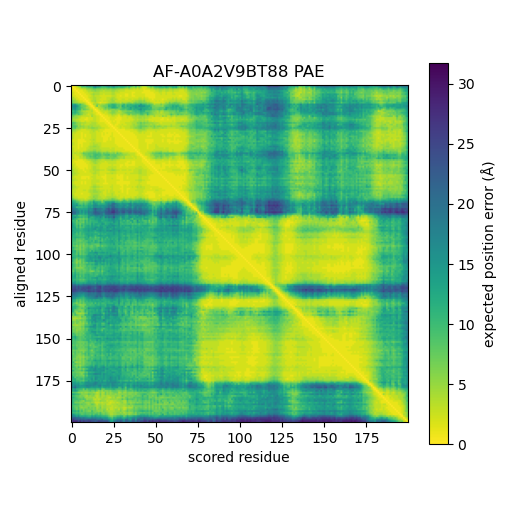TT----SEEEEEE---HHHHH-TTS-EEEE-TTSBEEEEESS-SS--S-TTS------EEEEEEEE--HHHHHHGGGSPPPHHHHHHT-TTHHHHHTT---BEEE-SPPPPP--SHHHHHHHHHHHHTT-

pLDDT: mean 83.07, std 11.79, range [40.41, 97.44]

Solvent-accessible surface area (backbone atoms only — not comparable to full-atom values): 11866 Å² total; per-residue (Å²): 135,90,38,71,45,73,44,81,47,63,49,88,38,96,66,35,69,39,50,46,65,41,68,51,86,92,38,34,40,49,53,57,52,51,57,56,56,67,67,40,89,74,50,76,44,65,34,35,36,21,64,38,70,70,59,40,52,56,35,46,73,77,73,44,50,55,44,86,39,69,88,80,76,79,71,55,49,30,38,32,28,22,73,61,89,49,76,66,55,47,67,31,61,86,41,34,19,35,42,64,48,98,84,36,27,53,74,47,75,36,38,56,60,39,79,75,76,87,62,82,86,54,90,72,85,77,81,39,25,33,54,44,99,51,70,47,71,57,70,66,59,55,69,48,55,81,76,52,72,84,37,67,65,19,66,74,67,69,37,75,60,41,28,43,52,72,70,74,46,82,26,48,45,48,79,43,92,71,80,78,88,73,74,64,43,71,74,35,51,62,56,51,38,55,58,54,62,77,70,112

Sequence (200 aa):
MKVVVVIPARYASTRLPGKPLVCLAGKPMIQRVYERAKLATRANRVVVATDDERIVKAVQGFGGEARMTRSDHRTGTERVATPIKTPADIMDPNVVKTVLDFDGNALYFSRAPVPWVRDSASKIQVRHLKHLGLYVFQREALLEYPTLPQGELERIEQLEQLRWLENGWKIRVAEVEHDAVSVDVPEDVARVEKLLEGKS

Foldseek 3Di:
DAAEAEAEDEQDAPFDGRQQQDDFPNARVVVVVQVVVVPPPRHPYYEYEYQDVVNCCSQVVVPHHYDYDDPPQAADDAWEKEWDDDPVLLQALVFKWFDADPQQWTPDIASHRPPDDPDPVDPDPDTIITIDPGGDDDPVVSVCLVVQDDDPCCVVSVPSNVSCVVVVHIYHYHYDHDDDQDDRHPVSSVVVNVVVVVVD